Protein AF-A0A8T5DJ66-F1 (afdb_monomer)

Radius of gyration: 22.71 Å; Cα co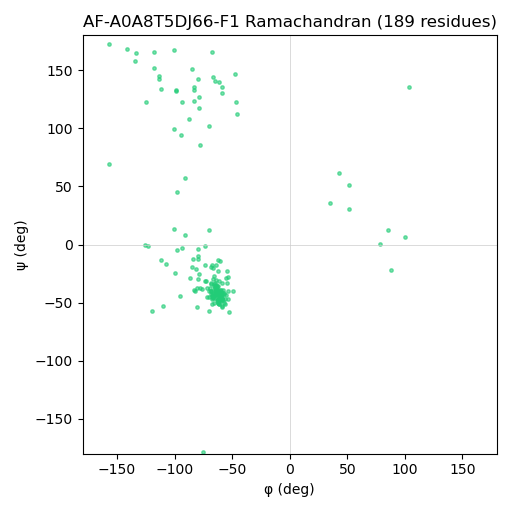ntacts (8 Å, |Δi|>4): 159; chains: 1; bounding box: 55×31×64 Å

Secondary structure (DSSP, 8-state):
-----TTT----B--TT-S--BSSHHHHHHHHHHHS-HHHHHHIIIIIHHHIIIIIIIIIHHHSHHHHHHHHHHHHHSS-TGGGG-HHHHHHHHHHHHHHHHHHS-PPPPGGG--GGG-B-TTSPBPHHHHHHHHHHHHHHHHHHHHHHHHHHHHHTT-S-TTSTTHHHHHHHHHHHHHHHHHHTTTT---

Structure (mmCIF, N/CA/C/O backbone):
data_AF-A0A8T5DJ66-F1
#
_entry.id   AF-A0A8T5DJ66-F1
#
loop_
_atom_site.group_PDB
_atom_site.id
_atom_site.type_symbol
_atom_site.label_atom_id
_atom_site.label_alt_id
_atom_site.label_comp_id
_atom_site.label_asym_id
_atom_site.label_entity_id
_atom_site.label_seq_id
_atom_site.pdbx_PDB_ins_code
_atom_site.Cartn_x
_atom_site.Cartn_y
_atom_site.Cartn_z
_atom_site.occupancy
_atom_site.B_iso_or_equiv
_atom_site.auth_seq_id
_atom_site.auth_comp_id
_atom_site.auth_asym_id
_atom_site.auth_atom_id
_atom_site.pdbx_PDB_model_num
ATOM 1 N N . MET A 1 1 ? 35.622 -3.107 -18.284 1.00 37.62 1 MET A N 1
ATOM 2 C CA . MET A 1 1 ? 34.553 -4.070 -18.616 1.00 37.62 1 MET A CA 1
ATOM 3 C C . MET A 1 1 ? 34.461 -5.036 -17.441 1.00 37.62 1 MET A C 1
ATOM 5 O O . MET A 1 1 ? 35.332 -5.889 -17.317 1.00 37.62 1 MET A O 1
ATOM 9 N N . LYS A 1 2 ? 33.540 -4.801 -16.493 1.00 40.59 2 LYS A N 1
ATOM 10 C CA . LYS A 1 2 ? 33.338 -5.706 -15.350 1.00 40.59 2 LYS A CA 1
ATOM 11 C C . LYS A 1 2 ? 32.700 -6.979 -15.920 1.00 40.59 2 LYS A C 1
ATOM 13 O O . LYS A 1 2 ? 31.545 -6.944 -16.320 1.00 40.59 2 LYS A O 1
ATOM 18 N N . LYS A 1 3 ? 33.491 -8.042 -16.087 1.00 39.09 3 LYS A N 1
ATOM 19 C CA . LYS A 1 3 ? 32.984 -9.356 -16.498 1.00 39.09 3 LYS A CA 1
ATOM 20 C C . LYS A 1 3 ? 32.390 -10.052 -15.279 1.00 39.09 3 LYS A C 1
ATOM 22 O O . LYS A 1 3 ? 32.931 -9.920 -14.184 1.00 39.09 3 LYS A O 1
ATOM 27 N N . HIS A 1 4 ? 31.291 -10.758 -15.510 1.00 43.16 4 HIS A N 1
ATOM 28 C CA . HIS A 1 4 ? 30.575 -11.581 -14.545 1.00 43.16 4 HIS A CA 1
ATOM 29 C C . HIS A 1 4 ? 31.552 -12.468 -13.754 1.00 43.16 4 HIS A C 1
ATOM 31 O O . HIS A 1 4 ? 32.321 -13.218 -14.357 1.00 43.16 4 HIS A O 1
ATOM 37 N N . ASN A 1 5 ? 31.553 -12.355 -12.423 1.00 43.47 5 ASN A N 1
ATOM 38 C CA . ASN A 1 5 ? 32.195 -13.340 -11.560 1.00 43.47 5 ASN A CA 1
ATOM 39 C C . ASN A 1 5 ? 31.082 -14.240 -11.016 1.00 43.47 5 ASN A C 1
ATOM 41 O O . ASN A 1 5 ? 30.352 -13.846 -10.109 1.00 43.47 5 ASN A O 1
ATOM 45 N N . GLU A 1 6 ? 30.914 -15.410 -11.636 1.00 48.75 6 GLU A N 1
ATOM 46 C CA . GLU A 1 6 ? 29.877 -16.396 -11.291 1.00 48.75 6 GLU A CA 1
ATOM 47 C C . GLU A 1 6 ? 29.995 -16.905 -9.844 1.00 48.75 6 GLU A C 1
ATOM 49 O O . GLU A 1 6 ? 29.051 -17.491 -9.323 1.00 48.75 6 GLU A O 1
ATOM 54 N N . GLU A 1 7 ? 31.127 -16.666 -9.173 1.00 46.62 7 GLU A N 1
ATOM 55 C CA . GLU A 1 7 ? 31.411 -17.230 -7.853 1.00 46.62 7 GLU A CA 1
ATOM 56 C C . GLU A 1 7 ? 30.770 -16.477 -6.680 1.00 46.62 7 GLU A C 1
ATOM 58 O O . GLU A 1 7 ? 30.617 -17.074 -5.616 1.00 46.62 7 GLU A O 1
ATOM 63 N N . THR A 1 8 ? 30.384 -15.201 -6.827 1.00 48.12 8 THR A N 1
ATOM 64 C CA . THR A 1 8 ? 29.943 -14.405 -5.664 1.00 48.12 8 THR A CA 1
ATOM 65 C C . THR A 1 8 ? 28.450 -14.111 -5.584 1.00 48.12 8 THR A C 1
ATOM 67 O O . THR A 1 8 ? 28.017 -13.789 -4.489 1.00 48.12 8 THR A O 1
ATOM 70 N N . CYS A 1 9 ? 27.655 -14.252 -6.659 1.00 46.00 9 CYS A N 1
ATOM 71 C CA . CYS A 1 9 ? 26.176 -14.127 -6.658 1.00 46.00 9 CYS A CA 1
ATOM 72 C C . CYS A 1 9 ? 25.577 -13.068 -5.695 1.00 46.00 9 CYS A C 1
ATOM 74 O O . CYS A 1 9 ? 24.494 -13.256 -5.143 1.00 46.00 9 CYS A O 1
ATOM 76 N N . GLU A 1 10 ? 26.249 -11.932 -5.502 1.00 46.59 10 GLU A N 1
ATOM 77 C CA . GLU A 1 10 ? 25.734 -10.805 -4.729 1.00 46.59 10 GLU A CA 1
ATOM 78 C C . GLU A 1 10 ? 25.079 -9.823 -5.709 1.00 46.59 10 GLU A C 1
ATOM 80 O O . GLU A 1 10 ? 25.745 -9.010 -6.342 1.00 46.59 10 GLU A O 1
ATOM 85 N N . GLY A 1 11 ? 23.760 -9.967 -5.882 1.00 50.03 11 GLY A N 1
ATOM 86 C CA . GLY A 1 11 ? 22.837 -8.902 -6.296 1.00 50.03 11 GLY A CA 1
ATOM 87 C C . GLY A 1 11 ? 23.178 -8.081 -7.547 1.00 50.03 11 GLY A C 1
ATOM 88 O O . GLY A 1 11 ? 23.123 -6.858 -7.482 1.00 50.03 11 GLY A O 1
ATOM 89 N N . CYS A 1 12 ? 23.486 -8.705 -8.688 1.00 48.44 12 CYS A N 1
ATOM 90 C CA . CYS A 1 12 ? 23.577 -7.971 -9.957 1.00 48.44 12 CYS A CA 1
ATOM 91 C C . CYS A 1 12 ? 22.173 -7.713 -10.538 1.00 48.44 12 CYS A C 1
ATOM 93 O O . CYS A 1 12 ? 21.393 -8.648 -10.722 1.00 48.44 12 CYS A O 1
ATOM 95 N N . ILE A 1 13 ? 21.863 -6.451 -10.854 1.00 51.50 13 ILE A N 1
ATOM 96 C CA . ILE A 1 13 ? 20.692 -6.075 -11.658 1.00 51.50 13 ILE A CA 1
ATOM 97 C C . ILE A 1 13 ? 21.130 -6.143 -13.126 1.00 51.50 13 ILE A C 1
ATOM 99 O O . ILE A 1 13 ? 21.919 -5.309 -13.572 1.00 51.50 13 ILE A O 1
ATOM 103 N N . SER A 1 14 ? 20.659 -7.141 -13.876 1.00 51.25 14 SER A N 1
ATOM 104 C CA . SER A 1 14 ? 20.835 -7.213 -15.330 1.00 51.25 14 SER A CA 1
ATOM 105 C C . SER A 1 14 ? 19.482 -7.080 -16.027 1.00 51.25 14 SER A C 1
ATOM 107 O O . SER A 1 14 ? 18.450 -7.516 -15.521 1.00 51.25 14 SER A O 1
ATOM 109 N N . THR A 1 15 ? 19.475 -6.438 -17.193 1.00 46.00 15 THR A N 1
ATOM 110 C CA . THR A 1 15 ? 18.342 -6.541 -18.119 1.00 46.00 15 THR A CA 1
ATOM 111 C C . THR A 1 15 ? 18.531 -7.825 -18.921 1.00 46.00 15 THR A C 1
ATOM 113 O O . THR A 1 15 ? 19.647 -8.095 -19.373 1.00 46.00 15 THR A O 1
ATOM 116 N N . ASP A 1 16 ? 17.478 -8.639 -19.047 1.00 42.22 16 ASP A N 1
ATOM 117 C CA . ASP A 1 16 ? 17.522 -9.927 -19.751 1.00 42.22 16 ASP A CA 1
ATOM 118 C C . ASP A 1 16 ? 18.254 -9.794 -21.101 1.00 42.22 16 ASP A C 1
ATOM 120 O O . ASP A 1 16 ? 17.778 -9.131 -22.024 1.00 42.22 16 ASP A O 1
ATOM 124 N N . GLY A 1 17 ? 19.435 -10.420 -21.202 1.00 47.81 17 GLY A N 1
ATOM 125 C CA . GLY A 1 17 ? 20.258 -10.466 -22.418 1.00 47.81 17 GLY A CA 1
ATOM 126 C C . GLY A 1 17 ? 21.447 -9.494 -22.510 1.00 47.81 17 GLY A C 1
ATOM 127 O O . GLY A 1 17 ? 22.067 -9.439 -23.571 1.00 47.81 17 GLY A O 1
ATOM 128 N N . GLY A 1 18 ? 21.794 -8.738 -21.459 1.00 47.12 18 GLY A N 1
ATOM 129 C CA . GLY A 1 18 ? 22.961 -7.837 -21.454 1.00 47.12 18 GLY A CA 1
ATOM 130 C C . GLY A 1 18 ? 24.225 -8.405 -20.781 1.00 47.12 18 GLY A C 1
ATOM 131 O O . GLY A 1 18 ? 24.172 -8.846 -19.639 1.00 47.12 18 GLY A O 1
ATOM 132 N N . ASP A 1 19 ? 25.389 -8.287 -21.437 1.00 52.62 19 ASP A N 1
ATOM 133 C CA . ASP A 1 19 ? 26.732 -8.661 -20.923 1.00 52.62 19 ASP A CA 1
ATOM 134 C C . ASP A 1 19 ? 27.271 -7.737 -19.794 1.00 52.62 19 ASP A C 1
ATOM 136 O O . ASP A 1 19 ? 28.468 -7.743 -19.481 1.00 52.62 19 ASP A O 1
ATOM 140 N N . VAL A 1 20 ? 26.427 -6.879 -19.208 1.00 56.72 20 VAL A N 1
ATOM 141 C CA . VAL A 1 20 ? 26.837 -5.801 -18.293 1.00 56.72 20 VAL A CA 1
ATOM 142 C C . VAL A 1 20 ? 26.098 -5.925 -16.963 1.00 56.72 20 VAL A C 1
ATOM 144 O O . VAL A 1 20 ? 24.872 -5.897 -16.924 1.00 56.72 20 VAL A O 1
ATOM 147 N N . CYS A 1 21 ? 26.867 -6.039 -15.877 1.00 59.06 21 CYS A N 1
ATOM 148 C CA . CYS A 1 21 ? 26.361 -6.049 -14.506 1.00 59.06 21 CYS A CA 1
ATOM 149 C C . CYS A 1 21 ? 26.498 -4.671 -13.852 1.00 59.06 21 CYS A C 1
ATOM 151 O O . CYS A 1 21 ? 27.582 -4.080 -13.903 1.00 59.06 21 CYS A O 1
ATOM 153 N N . PHE A 1 22 ? 25.427 -4.211 -13.200 1.00 63.78 22 PHE A N 1
ATOM 154 C CA . PHE A 1 22 ? 25.365 -2.949 -12.456 1.00 63.78 22 PHE A CA 1
ATOM 155 C C . PHE A 1 22 ? 25.194 -3.216 -10.956 1.00 63.78 22 PHE A C 1
ATOM 157 O O . PHE A 1 22 ? 24.498 -4.157 -10.569 1.00 63.78 22 PHE A O 1
ATOM 164 N N . THR A 1 23 ? 25.836 -2.402 -10.117 1.00 61.78 23 THR A N 1
ATOM 165 C CA . THR A 1 23 ? 25.758 -2.490 -8.651 1.00 61.78 23 THR A CA 1
ATOM 166 C C . THR A 1 23 ? 24.476 -1.882 -8.093 1.00 61.78 23 THR A C 1
ATOM 168 O O . THR A 1 23 ? 24.040 -2.279 -7.019 1.00 61.78 23 THR A O 1
ATOM 171 N N . ASP A 1 24 ? 23.869 -0.933 -8.807 1.00 62.97 24 ASP A N 1
ATOM 172 C CA . ASP A 1 24 ? 22.601 -0.304 -8.444 1.00 62.97 24 ASP A CA 1
ATOM 173 C C . ASP A 1 24 ? 21.886 0.294 -9.675 1.00 62.97 24 ASP A C 1
ATOM 175 O O . ASP A 1 24 ? 22.415 0.328 -10.793 1.00 62.97 24 ASP A O 1
ATOM 179 N N . LEU A 1 25 ? 20.648 0.763 -9.469 1.00 65.81 25 LEU A N 1
ATOM 180 C CA . LEU A 1 25 ? 19.828 1.382 -10.515 1.00 65.81 25 LEU A CA 1
ATOM 181 C C . LEU A 1 25 ? 20.484 2.648 -11.094 1.00 65.81 25 LEU A C 1
ATOM 183 O O . LEU A 1 25 ? 20.310 2.942 -12.274 1.00 65.81 25 LEU A O 1
ATOM 187 N N . ARG A 1 26 ? 21.257 3.389 -10.293 1.00 67.00 26 ARG A N 1
ATOM 188 C CA . ARG A 1 26 ? 21.914 4.627 -10.719 1.00 67.00 26 ARG A CA 1
ATOM 189 C C 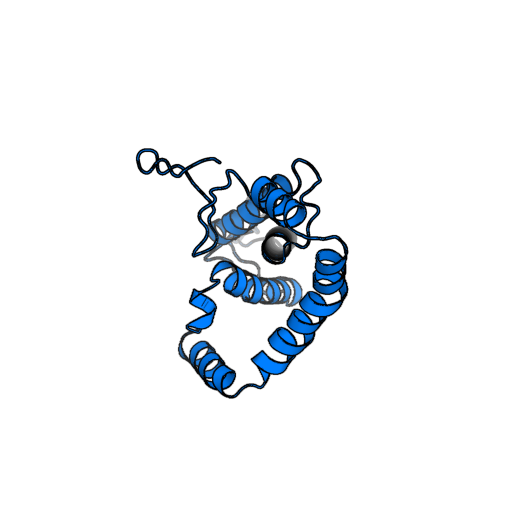. ARG 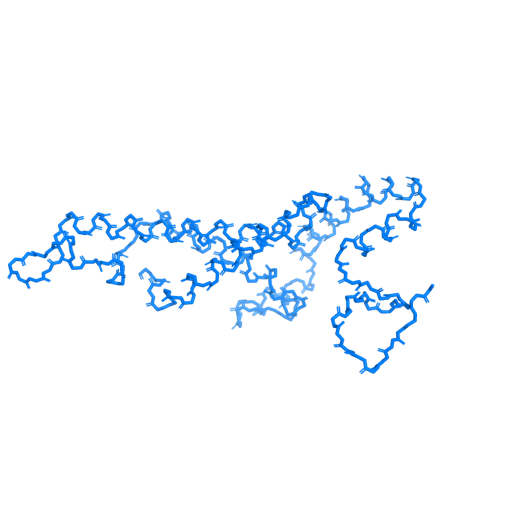A 1 26 ? 23.045 4.336 -11.703 1.00 67.00 26 ARG A C 1
ATOM 191 O O . ARG A 1 26 ? 23.074 4.965 -12.754 1.00 67.00 26 ARG A O 1
ATOM 198 N N . GLU A 1 27 ? 23.901 3.346 -11.436 1.00 67.62 27 GLU A N 1
ATOM 199 C CA . GLU A 1 27 ? 24.945 2.888 -12.371 1.00 67.62 27 GLU A CA 1
ATOM 200 C C . GLU A 1 27 ? 24.312 2.397 -13.685 1.00 67.62 27 GLU A C 1
ATOM 202 O O . GLU A 1 27 ? 24.816 2.704 -14.768 1.00 67.62 27 GLU A O 1
ATOM 207 N N . MET A 1 28 ? 23.167 1.708 -13.610 1.00 68.44 28 MET A N 1
ATOM 208 C CA . MET A 1 28 ? 22.409 1.278 -14.791 1.00 68.44 28 MET A CA 1
ATOM 209 C C . MET A 1 28 ? 21.861 2.467 -15.600 1.00 68.44 28 MET A C 1
ATOM 211 O O . MET A 1 28 ? 21.983 2.488 -16.828 1.00 68.44 28 MET A O 1
ATOM 215 N N . MET A 1 29 ? 21.267 3.464 -14.938 1.00 71.31 29 MET A N 1
ATOM 216 C CA . MET A 1 29 ? 20.715 4.656 -15.592 1.00 71.31 29 MET A CA 1
ATOM 217 C C . MET A 1 29 ? 21.809 5.552 -16.184 1.00 71.31 29 MET A C 1
ATOM 219 O O . MET A 1 29 ? 21.688 5.973 -17.334 1.00 71.31 29 MET A O 1
ATOM 223 N N . ASP A 1 30 ? 22.907 5.769 -15.459 1.00 72.50 30 ASP A N 1
ATOM 224 C CA . ASP A 1 30 ? 24.062 6.537 -15.931 1.00 72.50 30 ASP A CA 1
ATOM 225 C C . ASP A 1 30 ? 24.727 5.849 -17.136 1.00 72.50 30 ASP A C 1
ATOM 227 O O . ASP A 1 30 ? 25.089 6.504 -18.120 1.00 72.50 30 ASP A O 1
ATOM 231 N N . TYR A 1 31 ? 24.837 4.515 -17.117 1.00 69.81 31 TYR A N 1
ATOM 232 C CA . TYR A 1 31 ? 25.303 3.753 -18.273 1.00 69.81 31 TYR A CA 1
ATOM 233 C C . TYR A 1 31 ? 24.354 3.905 -19.465 1.00 69.81 31 TYR A C 1
ATOM 235 O O . TYR A 1 31 ? 24.820 4.226 -20.561 1.00 69.81 31 TYR A O 1
ATOM 243 N N . ARG A 1 32 ? 23.039 3.749 -19.267 1.00 69.19 32 ARG A N 1
ATOM 244 C CA . ARG A 1 32 ? 22.025 3.949 -20.317 1.00 69.19 32 ARG A CA 1
ATOM 245 C C . ARG A 1 32 ? 22.164 5.321 -20.972 1.00 69.19 32 ARG A C 1
ATOM 247 O O . ARG A 1 32 ? 22.182 5.411 -22.197 1.00 69.19 32 ARG A O 1
ATOM 254 N N . ASP A 1 33 ? 22.304 6.374 -20.175 1.00 67.62 33 ASP A N 1
ATOM 255 C CA . ASP A 1 33 ? 22.443 7.740 -20.675 1.00 67.62 33 ASP A CA 1
ATOM 256 C C . ASP A 1 33 ? 23.787 7.952 -21.395 1.00 67.62 33 ASP A C 1
ATOM 258 O O . ASP A 1 33 ? 23.828 8.630 -22.421 1.00 67.62 33 ASP A O 1
ATOM 262 N N . SER A 1 34 ? 24.867 7.297 -20.950 1.00 70.12 34 SER A N 1
ATOM 263 C CA . SER A 1 34 ? 26.177 7.339 -21.624 1.00 70.12 34 SER A CA 1
ATOM 264 C C . SER A 1 34 ? 26.189 6.688 -23.014 1.00 70.12 34 SER A C 1
ATOM 266 O O . SER A 1 34 ? 27.001 7.060 -23.861 1.00 70.12 34 SER A O 1
ATOM 268 N N . GLN A 1 35 ? 25.303 5.715 -23.259 1.00 67.25 35 GLN A N 1
ATOM 269 C CA . GLN A 1 35 ? 25.201 5.016 -24.544 1.00 67.25 35 GLN A CA 1
ATOM 270 C C . GLN A 1 35 ? 24.338 5.772 -25.569 1.00 67.25 35 GLN A C 1
ATOM 272 O O . GLN A 1 35 ? 24.352 5.437 -26.756 1.00 67.25 35 GLN A O 1
ATOM 277 N N . ARG A 1 36 ? 23.579 6.793 -25.149 1.00 65.12 36 ARG A N 1
ATOM 278 C CA . ARG A 1 36 ? 22.613 7.483 -26.014 1.00 65.12 36 ARG A CA 1
ATOM 279 C C . ARG A 1 36 ? 23.242 8.706 -26.670 1.00 65.12 36 ARG A C 1
ATOM 281 O O . ARG A 1 36 ? 23.679 9.650 -26.021 1.00 65.12 36 ARG A O 1
ATOM 288 N N . ASN A 1 37 ? 23.223 8.726 -28.001 1.00 71.81 37 ASN A N 1
ATOM 289 C CA . ASN A 1 37 ? 23.558 9.929 -28.758 1.00 71.81 37 ASN A CA 1
ATOM 290 C C . ASN A 1 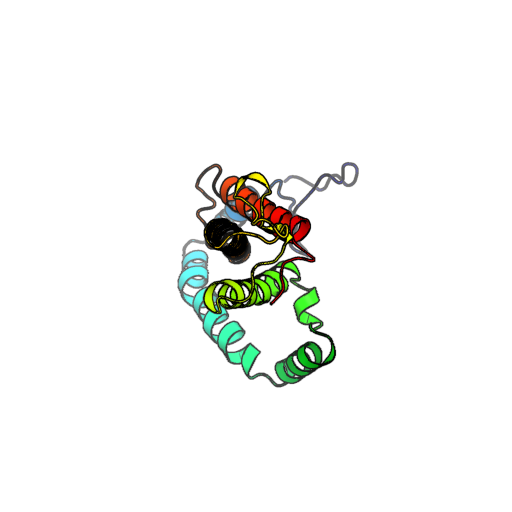37 ? 22.481 11.005 -28.504 1.00 71.81 37 ASN A C 1
ATOM 292 O O . ASN A 1 37 ? 21.303 10.667 -28.395 1.00 71.81 37 ASN A O 1
ATOM 296 N N . TRP A 1 38 ? 22.844 12.291 -28.439 1.00 66.56 38 TRP A N 1
ATOM 297 C CA . TRP A 1 38 ? 21.937 13.365 -27.980 1.00 66.56 38 TRP A CA 1
ATOM 298 C C . TRP A 1 38 ? 20.598 13.420 -28.744 1.00 66.56 38 TRP A C 1
ATOM 300 O O . TRP A 1 38 ? 19.556 13.741 -28.175 1.00 66.56 38 TRP A O 1
ATOM 310 N N . PHE A 1 39 ? 20.622 13.081 -30.036 1.00 67.38 39 PHE A N 1
ATOM 311 C CA . PHE A 1 39 ? 19.437 13.002 -30.887 1.00 67.38 39 PHE A CA 1
ATOM 312 C C . PHE A 1 39 ? 18.536 11.812 -30.525 1.00 67.38 39 PHE A C 1
ATOM 314 O O . PHE A 1 39 ? 17.318 11.961 -30.491 1.00 67.38 39 PHE A O 1
ATOM 321 N N . ILE A 1 40 ? 19.133 10.655 -30.218 1.00 67.44 40 ILE A N 1
ATOM 322 C CA . ILE A 1 40 ? 18.421 9.436 -29.812 1.00 67.44 40 ILE A CA 1
ATOM 323 C C . ILE A 1 40 ? 17.776 9.657 -28.448 1.00 67.44 40 ILE A C 1
ATOM 325 O O . ILE A 1 40 ? 16.583 9.423 -28.321 1.00 67.44 40 ILE A O 1
ATOM 329 N N . ALA A 1 41 ? 18.511 10.212 -27.476 1.00 68.69 41 ALA A N 1
ATOM 330 C CA . ALA A 1 41 ? 17.958 10.552 -26.165 1.00 68.69 41 ALA A CA 1
ATOM 331 C C . ALA A 1 41 ? 16.747 11.487 -26.293 1.00 68.69 41 ALA A C 1
ATOM 333 O O . ALA A 1 41 ? 15.687 11.229 -25.735 1.00 68.69 41 ALA A O 1
ATOM 334 N N . LYS A 1 42 ? 16.864 12.541 -27.110 1.00 72.44 42 LYS A N 1
ATOM 335 C CA . LYS A 1 42 ? 15.773 13.499 -27.306 1.00 72.44 42 LYS A CA 1
ATOM 336 C C . LYS A 1 42 ? 14.574 12.889 -28.036 1.00 72.44 42 LYS A C 1
ATOM 338 O O . LYS A 1 42 ? 13.448 13.141 -27.632 1.00 72.44 42 LYS A O 1
ATOM 343 N N . TRP A 1 43 ? 14.785 12.111 -29.097 1.00 73.44 43 TRP A N 1
ATOM 344 C CA . TRP A 1 43 ? 13.691 11.454 -29.821 1.00 73.44 43 TRP A CA 1
ATOM 345 C C . TRP A 1 43 ? 13.000 10.399 -28.954 1.00 73.44 43 TRP A C 1
ATOM 347 O O . TRP A 1 43 ? 11.771 10.359 -28.897 1.00 73.44 43 TRP A O 1
ATOM 357 N N . GLU A 1 44 ? 13.772 9.588 -28.237 1.00 70.81 44 GLU A N 1
ATOM 358 C CA . GLU A 1 44 ? 13.225 8.563 -27.364 1.00 70.81 44 GLU A CA 1
ATOM 359 C C . GLU A 1 44 ? 12.457 9.181 -26.189 1.00 70.81 44 GLU A C 1
ATOM 361 O O . GLU A 1 44 ? 11.296 8.843 -25.993 1.00 70.81 44 GLU A O 1
ATOM 366 N N . ASP A 1 45 ? 13.044 10.135 -25.462 1.00 69.31 45 ASP A N 1
ATOM 367 C CA . ASP A 1 45 ? 12.434 10.698 -24.249 1.00 69.31 45 ASP A CA 1
ATOM 368 C C . ASP A 1 45 ? 11.257 11.642 -24.549 1.00 69.31 45 ASP A C 1
ATOM 370 O O . ASP A 1 45 ? 10.316 11.715 -23.763 1.00 69.31 45 ASP A O 1
ATOM 374 N N . TRP A 1 46 ? 11.271 12.364 -25.678 1.00 66.81 46 TRP A N 1
ATOM 375 C CA . TRP A 1 46 ? 10.229 13.358 -25.989 1.00 66.81 46 TRP A CA 1
ATOM 376 C C . TRP A 1 46 ? 9.149 12.868 -26.945 1.00 66.81 46 TRP A C 1
ATOM 378 O O . TRP A 1 46 ? 8.056 13.435 -26.962 1.00 66.81 46 TRP A O 1
ATOM 388 N N . ILE A 1 47 ? 9.448 11.876 -27.782 1.00 67.56 47 ILE A N 1
ATOM 389 C CA . ILE A 1 47 ? 8.535 11.440 -28.843 1.00 67.56 47 ILE A CA 1
ATOM 390 C C . ILE A 1 47 ? 8.169 9.979 -28.634 1.00 67.56 47 ILE A C 1
ATOM 392 O O . ILE A 1 47 ? 6.988 9.676 -28.490 1.00 67.56 47 ILE A O 1
ATOM 396 N N . TYR A 1 48 ? 9.150 9.079 -28.584 1.00 70.50 48 TYR A N 1
ATOM 397 C CA . TYR A 1 48 ? 8.884 7.643 -28.553 1.00 70.50 48 TYR A CA 1
ATOM 398 C C . TYR A 1 48 ? 8.277 7.178 -27.231 1.00 70.50 48 TYR A C 1
ATOM 400 O O . TYR A 1 48 ? 7.182 6.635 -27.259 1.00 70.50 48 TYR A O 1
ATOM 408 N N . PHE A 1 49 ? 8.928 7.399 -26.085 1.00 68.25 49 PHE A N 1
ATOM 409 C CA . PHE A 1 49 ? 8.434 6.951 -24.780 1.00 68.25 49 PHE A CA 1
ATOM 410 C C . PHE A 1 49 ? 7.069 7.558 -24.446 1.00 68.25 49 PHE A C 1
ATOM 412 O O . PHE A 1 49 ? 6.160 6.785 -24.155 1.00 68.25 49 PHE A O 1
ATOM 419 N N . PRO A 1 50 ? 6.834 8.877 -24.592 1.00 67.75 50 PRO A N 1
ATOM 420 C CA . PRO A 1 50 ? 5.520 9.452 -24.319 1.00 67.75 50 PRO A CA 1
ATOM 421 C C . PRO A 1 50 ? 4.429 8.909 -25.248 1.00 67.75 50 PRO A C 1
ATOM 423 O O . PRO A 1 50 ? 3.312 8.654 -24.799 1.00 67.75 50 PRO A O 1
ATOM 426 N N . PHE A 1 51 ? 4.732 8.712 -26.538 1.00 66.56 51 PHE A N 1
ATOM 427 C CA . PHE A 1 51 ? 3.778 8.169 -27.507 1.00 66.56 51 PHE A CA 1
ATOM 428 C C . PHE A 1 51 ? 3.527 6.676 -27.284 1.00 66.56 51 PHE A C 1
ATOM 430 O O . PHE A 1 51 ? 2.382 6.247 -27.257 1.00 66.56 51 PHE A O 1
ATOM 437 N N . HIS A 1 52 ? 4.570 5.881 -27.068 1.00 65.00 52 HIS A N 1
ATOM 438 C CA . HIS A 1 52 ? 4.472 4.454 -26.781 1.00 65.00 52 HIS A CA 1
ATOM 439 C C . HIS A 1 52 ? 3.711 4.216 -25.471 1.00 65.00 52 HIS A C 1
ATOM 441 O O . HIS A 1 52 ? 2.772 3.425 -25.433 1.00 65.00 52 HIS A O 1
ATOM 447 N N . GLN A 1 53 ? 4.040 4.950 -24.410 1.00 64.25 53 GLN A N 1
ATOM 448 C CA . GLN A 1 53 ? 3.388 4.820 -23.109 1.00 64.25 53 GLN A CA 1
ATOM 449 C C . GLN A 1 53 ? 1.915 5.260 -23.172 1.00 64.25 53 GLN A C 1
ATOM 451 O O . GLN A 1 53 ? 1.049 4.517 -22.720 1.00 64.25 53 GLN A O 1
ATOM 456 N N . LYS A 1 54 ? 1.591 6.396 -23.813 1.00 64.69 54 LYS A N 1
ATOM 457 C CA . LYS A 1 54 ? 0.192 6.862 -23.922 1.00 64.69 54 LYS A CA 1
ATOM 458 C C . LYS A 1 54 ? -0.659 6.113 -24.949 1.00 64.69 54 LYS A C 1
ATOM 460 O O . LYS A 1 54 ? -1.850 5.928 -24.730 1.00 64.69 54 LYS A O 1
ATOM 465 N N . VAL A 1 55 ? -0.107 5.745 -26.102 1.00 62.94 55 VAL A N 1
ATOM 466 C CA . VAL A 1 55 ? -0.897 5.216 -27.230 1.00 62.94 55 VAL A CA 1
ATOM 467 C C . VAL A 1 55 ? -0.918 3.692 -27.235 1.00 62.94 55 VAL A C 1
ATOM 469 O O . VAL A 1 55 ? -1.984 3.103 -27.415 1.00 62.94 55 VAL A O 1
ATOM 472 N N . LEU A 1 56 ? 0.223 3.035 -27.013 1.00 60.62 56 LEU A N 1
ATOM 473 C CA . LEU A 1 56 ? 0.273 1.571 -26.991 1.00 60.62 56 LEU A CA 1
ATOM 474 C C . LEU A 1 56 ? -0.192 1.029 -25.634 1.00 60.62 56 LEU A C 1
ATOM 476 O O . LEU A 1 56 ? -1.157 0.269 -25.595 1.00 60.62 56 LEU A O 1
ATOM 480 N N . ASN A 1 57 ? 0.394 1.476 -24.523 1.00 61.22 57 ASN A N 1
ATOM 481 C CA . ASN A 1 57 ? 0.047 0.897 -23.218 1.00 61.22 57 ASN A CA 1
ATOM 482 C C . ASN A 1 57 ? -1.294 1.424 -22.680 1.00 61.22 57 ASN A C 1
ATOM 484 O O . ASN A 1 57 ? -2.073 0.685 -22.089 1.00 61.22 57 ASN A O 1
ATOM 488 N N . ASP A 1 58 ? -1.607 2.704 -22.885 1.00 65.06 58 ASP A N 1
ATOM 489 C CA . ASP A 1 58 ? -2.793 3.294 -22.253 1.00 65.06 58 ASP A CA 1
ATOM 490 C C . ASP A 1 58 ? -4.089 3.114 -23.056 1.00 65.06 58 ASP A C 1
ATOM 492 O O . ASP A 1 58 ? -5.177 3.072 -22.474 1.00 65.06 58 ASP A O 1
ATOM 496 N N . TRP A 1 59 ? -3.998 3.012 -24.385 1.00 64.88 59 TRP A N 1
ATOM 497 C CA . TRP A 1 59 ? -5.160 2.867 -25.266 1.00 64.88 59 TRP A CA 1
ATOM 498 C C . TRP A 1 59 ? -5.241 1.475 -25.889 1.00 64.88 59 TRP A C 1
ATOM 500 O O . TRP A 1 59 ? -6.266 0.808 -25.738 1.00 64.88 59 TRP A O 1
ATOM 510 N N . TRP A 1 60 ? -4.173 1.000 -26.540 1.00 63.97 60 TRP A N 1
ATOM 511 C CA . TRP A 1 60 ? -4.195 -0.288 -27.238 1.00 63.97 60 TRP A CA 1
ATOM 512 C C . TRP A 1 60 ? -4.308 -1.482 -26.280 1.00 63.97 60 TRP A C 1
ATOM 514 O O . TRP A 1 60 ? -5.116 -2.374 -26.542 1.00 63.97 60 TRP A O 1
ATOM 524 N N . ASP A 1 61 ? -3.625 -1.480 -25.131 1.00 65.25 61 ASP A N 1
ATOM 525 C CA . ASP A 1 61 ? -3.751 -2.574 -24.149 1.00 65.25 61 ASP A CA 1
ATOM 526 C C . ASP A 1 61 ? -5.123 -2.640 -23.466 1.00 65.25 61 ASP A C 1
ATOM 528 O O . ASP A 1 61 ? -5.501 -3.701 -22.976 1.00 65.25 61 ASP A O 1
ATOM 532 N N . LYS A 1 62 ? -5.920 -1.563 -23.474 1.00 65.31 62 LYS A N 1
ATOM 533 C CA . LYS A 1 62 ? -7.295 -1.594 -22.938 1.00 65.31 62 LYS A CA 1
ATOM 534 C C . LYS A 1 62 ? -8.295 -2.205 -23.922 1.00 65.31 62 LYS A C 1
ATOM 536 O O . LYS A 1 62 ? -9.280 -2.803 -23.495 1.00 65.31 62 LYS A O 1
ATOM 541 N N . ILE A 1 63 ? -8.056 -2.071 -25.230 1.00 68.94 63 ILE A N 1
ATOM 542 C CA . ILE A 1 63 ? -9.024 -2.448 -26.279 1.00 68.94 63 ILE A CA 1
ATOM 543 C C . ILE A 1 63 ? -8.604 -3.657 -27.121 1.00 68.94 63 ILE A C 1
ATOM 545 O O . ILE A 1 63 ? -9.422 -4.199 -27.868 1.00 68.94 63 ILE A O 1
ATOM 549 N N . ARG A 1 64 ? -7.341 -4.093 -27.047 1.00 70.38 64 ARG A N 1
ATOM 550 C CA . ARG A 1 64 ? -6.855 -5.220 -27.846 1.00 70.38 64 ARG A CA 1
ATOM 551 C C . ARG A 1 64 ? -7.584 -6.506 -27.429 1.00 70.38 64 ARG A C 1
ATOM 553 O O . ARG A 1 64 ? -7.713 -6.772 -26.238 1.00 70.38 64 ARG A O 1
ATOM 560 N N . PRO A 1 65 ? -7.956 -7.395 -28.368 1.00 66.31 65 PRO A N 1
ATOM 561 C CA . PRO A 1 65 ? -8.630 -8.659 -28.048 1.00 66.31 65 PRO A CA 1
ATOM 562 C C . PRO A 1 65 ? -7.906 -9.544 -27.015 1.00 66.31 65 PRO A C 1
ATOM 564 O O . PRO A 1 65 ? -8.549 -10.285 -26.278 1.00 66.31 65 PRO A O 1
ATOM 567 N N . GLY A 1 66 ? -6.572 -9.450 -26.920 1.00 68.75 66 GLY A N 1
ATOM 568 C CA . GLY A 1 66 ? -5.788 -10.130 -25.882 1.00 68.75 66 GLY A CA 1
ATOM 569 C C . GLY A 1 66 ? -6.104 -9.649 -24.460 1.00 68.75 66 GLY A C 1
ATOM 570 O O . GLY A 1 66 ? -6.083 -10.450 -23.531 1.00 68.75 66 GLY A O 1
ATOM 571 N N . ALA A 1 67 ? -6.495 -8.385 -24.291 1.00 73.12 67 ALA A N 1
ATOM 572 C CA . ALA A 1 67 ? -6.864 -7.800 -23.007 1.00 73.12 67 ALA A CA 1
ATOM 573 C C . ALA A 1 67 ? -8.133 -8.430 -22.425 1.00 73.12 67 ALA A C 1
ATOM 575 O O . ALA A 1 67 ? -8.201 -8.657 -21.222 1.00 73.12 67 ALA A O 1
ATOM 576 N N . LEU A 1 68 ? -9.111 -8.802 -23.264 1.00 80.44 68 LEU A N 1
ATOM 577 C CA . LEU A 1 68 ? -10.344 -9.475 -22.822 1.00 80.44 68 LEU A CA 1
ATOM 578 C C . LEU A 1 68 ? -10.053 -10.786 -22.087 1.00 80.44 68 LEU A C 1
ATOM 580 O O . LEU A 1 68 ? -10.684 -11.081 -21.072 1.00 80.44 68 LEU A O 1
ATOM 584 N N . LYS A 1 69 ? -9.058 -11.551 -22.555 1.00 85.50 69 LYS A N 1
ATOM 585 C CA . LYS A 1 69 ? -8.586 -12.753 -21.854 1.00 85.50 69 LYS A CA 1
ATOM 586 C C . LYS A 1 69 ? -8.076 -12.398 -20.456 1.00 85.50 69 LYS A C 1
ATOM 588 O O . LYS A 1 69 ? -8.394 -13.102 -19.502 1.00 85.50 69 LYS A O 1
ATOM 593 N N . HIS A 1 70 ? -7.306 -11.322 -20.331 1.00 85.19 70 HIS A N 1
ATOM 594 C CA . HIS A 1 70 ? -6.728 -10.891 -19.059 1.00 85.19 70 HIS A CA 1
ATOM 595 C C . HIS A 1 70 ? -7.779 -10.302 -18.111 1.00 85.19 70 HIS A C 1
ATOM 597 O O . HIS A 1 70 ? -7.765 -10.626 -16.927 1.00 85.19 70 HIS A O 1
ATOM 603 N N . TYR A 1 71 ? -8.761 -9.5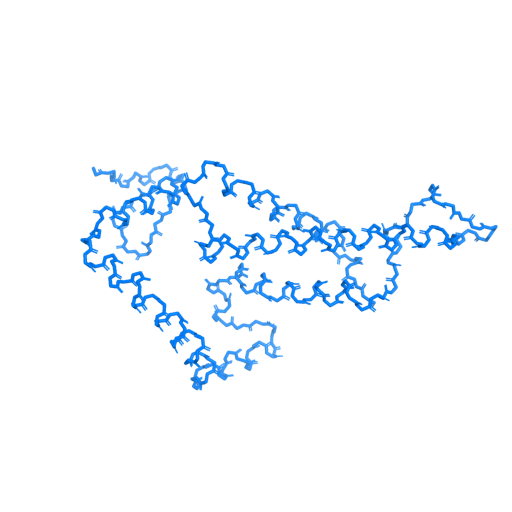56 -18.621 1.00 84.81 71 TYR A N 1
ATOM 604 C CA . TYR A 1 71 ? -9.930 -9.130 -17.849 1.00 84.81 71 TYR A CA 1
ATOM 605 C C . TYR A 1 71 ? -10.736 -10.320 -17.326 1.00 84.81 71 TYR A C 1
ATOM 607 O O . TYR A 1 71 ? -11.068 -10.354 -16.144 1.00 84.81 71 TYR A O 1
ATOM 615 N N . TYR A 1 72 ? -11.000 -11.325 -18.168 1.00 88.31 72 TYR A N 1
ATOM 616 C CA . TYR A 1 72 ? -11.680 -12.548 -17.735 1.00 88.31 72 TYR A CA 1
ATOM 617 C C . TYR A 1 72 ? -10.885 -13.296 -16.656 1.00 88.31 72 TYR A C 1
ATOM 619 O O . TYR A 1 72 ? -11.466 -13.766 -15.681 1.00 88.31 72 TYR A O 1
ATOM 627 N N . GLN A 1 73 ? -9.558 -13.378 -16.800 1.00 89.75 73 GLN A N 1
ATOM 628 C CA . GLN A 1 73 ? -8.690 -13.946 -15.768 1.00 89.75 73 GLN A CA 1
ATOM 629 C C . GLN A 1 73 ? -8.834 -13.173 -14.452 1.00 89.75 73 GLN A C 1
ATOM 631 O O . GLN A 1 73 ? -9.219 -13.782 -13.460 1.00 89.75 73 GLN A O 1
ATOM 636 N N . ARG A 1 74 ? -8.659 -11.844 -14.452 1.00 90.38 74 ARG A N 1
ATOM 637 C CA . ARG A 1 74 ? -8.818 -11.006 -13.247 1.00 90.38 74 ARG A CA 1
ATOM 638 C C . ARG A 1 74 ? -10.189 -11.176 -12.592 1.00 90.38 74 ARG A C 1
ATOM 640 O O . ARG A 1 74 ? -10.257 -11.352 -11.385 1.00 90.38 74 ARG A O 1
ATOM 647 N N . ALA A 1 75 ? -11.266 -11.216 -13.376 1.00 88.81 75 ALA A N 1
ATOM 648 C CA . ALA A 1 75 ? -12.614 -11.428 -12.850 1.00 88.81 75 ALA A CA 1
ATOM 649 C C . ALA A 1 75 ? -12.806 -12.820 -12.218 1.00 88.81 75 ALA A C 1
ATOM 651 O O . ALA A 1 75 ? -13.526 -12.955 -11.235 1.00 88.81 75 ALA A O 1
ATOM 652 N N . LYS A 1 76 ? -12.178 -13.864 -12.776 1.00 92.31 76 LYS A N 1
ATOM 653 C CA . LYS A 1 76 ? -12.328 -15.245 -12.297 1.00 92.31 76 LYS A CA 1
ATOM 654 C C . LYS A 1 76 ? -11.427 -15.581 -11.107 1.00 92.31 76 LYS A C 1
ATOM 656 O O . LYS A 1 76 ? -11.842 -16.353 -10.251 1.00 92.31 76 LYS A O 1
ATOM 661 N N . GLN A 1 77 ? -10.189 -15.088 -11.095 1.00 91.38 77 GLN A N 1
ATOM 662 C CA . GLN A 1 77 ? -9.153 -15.522 -10.144 1.00 91.38 77 GLN A CA 1
ATOM 663 C C . GLN A 1 77 ? -8.504 -14.371 -9.355 1.00 91.38 77 GLN A C 1
ATOM 665 O O . GLN A 1 77 ? -7.605 -14.621 -8.562 1.00 91.38 77 GLN A O 1
ATOM 670 N N . GLY A 1 78 ? -8.912 -13.121 -9.584 1.00 86.56 78 GLY A N 1
ATOM 671 C CA . GLY A 1 78 ? -8.357 -11.926 -8.934 1.00 86.56 78 GLY A CA 1
ATOM 672 C C . GLY A 1 78 ? -7.145 -11.312 -9.644 1.00 86.56 78 GLY A C 1
ATOM 673 O O . GLY A 1 78 ? -6.909 -10.121 -9.503 1.00 86.56 78 GLY A O 1
ATOM 674 N N . TYR A 1 79 ? -6.421 -12.080 -10.464 1.00 90.00 79 TYR A N 1
ATOM 675 C CA . TYR A 1 79 ? -5.242 -11.622 -11.214 1.00 90.00 79 TYR A CA 1
ATOM 676 C C . TYR A 1 79 ? -5.197 -12.233 -12.623 1.00 90.00 79 TYR A C 1
ATOM 678 O O . TYR A 1 79 ? -5.934 -13.162 -12.936 1.00 90.00 79 TYR A O 1
ATOM 686 N N . SER A 1 80 ? -4.332 -11.754 -13.508 1.00 90.44 80 SER A N 1
ATOM 687 C CA . SER A 1 80 ? -4.050 -12.339 -14.824 1.00 90.44 80 SER A CA 1
ATOM 688 C C . SER A 1 80 ? -2.595 -12.781 -14.931 1.00 90.44 80 SER A C 1
ATOM 690 O O . SER A 1 80 ? -1.749 -12.380 -14.142 1.00 90.44 80 SER A O 1
ATOM 692 N N . TYR A 1 81 ? -2.275 -13.589 -15.943 1.00 86.31 81 TYR A N 1
ATOM 693 C CA . TYR A 1 81 ? -0.880 -13.970 -16.191 1.00 86.31 81 TYR A CA 1
ATOM 694 C C . TYR A 1 81 ? 0.032 -12.749 -16.438 1.00 86.31 81 TYR A C 1
ATOM 696 O O . TYR A 1 81 ? 1.176 -12.763 -16.008 1.00 86.31 81 TYR A O 1
ATOM 704 N N . GLN A 1 82 ? -0.468 -11.669 -17.049 1.00 83.06 82 GLN A N 1
ATOM 705 C CA . GLN A 1 82 ? 0.318 -10.435 -17.206 1.00 83.06 82 GLN A CA 1
ATOM 706 C C . GLN A 1 82 ? 0.658 -9.789 -15.865 1.00 83.06 82 GLN A C 1
ATOM 708 O O . GLN A 1 82 ? 1.754 -9.270 -15.698 1.00 83.06 82 GLN A O 1
ATOM 713 N N . ASP A 1 83 ? -0.250 -9.874 -14.894 1.00 86.75 83 ASP A N 1
ATOM 714 C CA . ASP A 1 83 ? -0.019 -9.317 -13.561 1.00 86.75 83 ASP A CA 1
ATOM 715 C C . ASP A 1 83 ? 1.099 -10.075 -12.820 1.00 86.75 83 ASP A C 1
ATOM 717 O O . ASP A 1 83 ? 1.725 -9.532 -11.919 1.00 86.75 83 ASP A O 1
ATOM 721 N N . THR A 1 84 ? 1.418 -11.309 -13.239 1.00 86.06 84 THR A N 1
ATOM 722 C CA . THR A 1 84 ? 2.565 -12.057 -12.693 1.00 86.06 84 THR A CA 1
ATOM 723 C C . THR A 1 84 ? 3.918 -11.537 -13.176 1.00 86.06 84 THR A C 1
ATOM 725 O O . THR A 1 84 ? 4.928 -11.821 -12.542 1.00 86.06 84 THR A O 1
ATOM 728 N N . TRP A 1 85 ? 3.954 -10.760 -14.265 1.00 84.00 85 TRP A N 1
ATOM 729 C CA . TRP A 1 85 ? 5.180 -10.121 -14.759 1.00 84.00 85 TRP A CA 1
ATOM 730 C C . TRP A 1 85 ? 5.545 -8.850 -13.979 1.00 84.00 85 TRP A C 1
ATOM 732 O O . TRP A 1 85 ? 6.658 -8.358 -14.120 1.00 84.00 85 TRP A O 1
ATOM 742 N N . GLY A 1 86 ? 4.625 -8.337 -13.157 1.00 84.00 86 GLY A N 1
ATOM 743 C CA . GLY A 1 86 ? 4.795 -7.136 -12.339 1.00 84.00 86 GLY A CA 1
ATOM 744 C C . GLY A 1 86 ? 3.833 -7.172 -11.158 1.00 84.00 86 GLY A C 1
ATOM 745 O O . GLY A 1 86 ? 2.840 -6.441 -11.128 1.00 84.00 86 GLY A O 1
ATOM 746 N N . ILE A 1 87 ? 4.091 -8.093 -10.223 1.00 89.62 87 ILE A N 1
ATOM 747 C CA . ILE A 1 87 ? 3.224 -8.331 -9.058 1.00 89.62 87 ILE A CA 1
ATOM 748 C C . ILE A 1 87 ? 3.139 -7.075 -8.194 1.00 89.62 87 ILE A C 1
ATOM 750 O O . ILE A 1 87 ? 2.059 -6.708 -7.743 1.00 89.62 87 ILE A O 1
ATOM 754 N N . ASP A 1 88 ? 4.272 -6.417 -7.986 1.00 89.25 88 ASP A N 1
ATOM 755 C CA . ASP A 1 88 ? 4.409 -5.155 -7.272 1.00 89.25 88 ASP A CA 1
ATOM 756 C C . ASP A 1 88 ? 3.549 -4.050 -7.899 1.00 89.25 88 ASP A C 1
ATOM 758 O O . ASP A 1 88 ? 2.736 -3.435 -7.204 1.00 89.25 88 ASP A O 1
ATOM 762 N N . TYR A 1 89 ? 3.643 -3.855 -9.217 1.00 88.25 89 TYR A N 1
ATOM 763 C CA . TYR A 1 89 ? 2.833 -2.872 -9.934 1.00 88.25 89 TYR A CA 1
ATOM 764 C C . TYR A 1 89 ? 1.341 -3.163 -9.824 1.00 88.25 89 TYR A C 1
ATOM 766 O O . TYR A 1 89 ? 0.547 -2.265 -9.519 1.00 88.25 89 TYR A O 1
ATOM 774 N N . HIS A 1 90 ? 0.956 -4.416 -10.080 1.00 90.88 90 HIS A N 1
ATOM 775 C CA . HIS A 1 90 ? -0.435 -4.827 -9.997 1.00 90.88 90 HIS A CA 1
ATOM 776 C C . HIS A 1 90 ? -0.962 -4.563 -8.590 1.00 90.88 90 HIS A C 1
ATOM 778 O O . HIS A 1 90 ? -1.933 -3.826 -8.456 1.00 90.88 90 HIS A O 1
ATOM 784 N N . LEU A 1 91 ? -0.269 -5.063 -7.563 1.00 93.31 91 LEU A N 1
ATOM 785 C CA . LEU A 1 91 ? -0.647 -4.942 -6.158 1.00 93.31 91 LEU A CA 1
ATOM 786 C C . LEU A 1 91 ? -0.836 -3.481 -5.735 1.00 93.31 91 LEU A C 1
ATOM 788 O O . LEU A 1 91 ? -1.892 -3.129 -5.216 1.00 93.31 91 LEU A O 1
ATOM 792 N N . VAL A 1 92 ? 0.139 -2.610 -6.006 1.00 94.81 92 VAL A N 1
ATOM 793 C CA . VAL A 1 92 ? 0.045 -1.181 -5.665 1.00 94.81 92 VAL A CA 1
ATOM 794 C C . VAL A 1 92 ? -1.135 -0.516 -6.380 1.00 94.81 92 VAL A C 1
ATOM 796 O O . VAL A 1 92 ? -1.858 0.278 -5.778 1.00 94.81 92 VAL A O 1
ATOM 799 N N . THR A 1 93 ? -1.382 -0.877 -7.641 1.00 91.06 93 THR A N 1
ATOM 800 C CA . THR A 1 93 ? -2.476 -0.311 -8.445 1.00 91.06 93 THR A CA 1
ATOM 801 C C . THR A 1 93 ? -3.860 -0.668 -7.899 1.00 91.06 93 THR A C 1
ATOM 803 O O . THR A 1 93 ? -4.766 0.158 -7.988 1.00 91.06 93 THR A O 1
ATOM 806 N N . ILE A 1 94 ? -4.041 -1.861 -7.322 1.00 94.00 94 ILE A N 1
ATOM 807 C CA . ILE A 1 94 ? -5.318 -2.259 -6.697 1.00 94.00 94 ILE A CA 1
ATOM 808 C C . ILE A 1 94 ? -5.444 -1.720 -5.273 1.00 94.00 94 ILE A C 1
ATOM 810 O O . ILE A 1 94 ? -6.522 -1.274 -4.889 1.00 94.00 94 ILE A O 1
ATOM 814 N N . LEU A 1 95 ? -4.360 -1.733 -4.490 1.00 95.81 95 LEU A N 1
ATOM 815 C CA . LEU A 1 95 ? -4.418 -1.348 -3.080 1.00 95.81 95 LEU A CA 1
ATOM 816 C C . LEU A 1 95 ? -4.698 0.146 -2.882 1.00 95.81 95 LEU A C 1
ATOM 818 O O . LEU A 1 95 ? -5.486 0.488 -2.005 1.00 95.81 95 LEU A O 1
ATOM 822 N N . ILE A 1 96 ? -4.106 1.038 -3.688 1.00 97.00 96 ILE A N 1
ATOM 823 C CA . ILE A 1 96 ? -4.323 2.493 -3.552 1.00 97.00 96 ILE A CA 1
ATOM 824 C C . ILE A 1 96 ? -5.822 2.854 -3.546 1.00 97.00 96 ILE A C 1
ATOM 826 O O . ILE A 1 96 ? -6.270 3.428 -2.552 1.00 97.00 96 ILE A O 1
ATOM 830 N N . PRO A 1 97 ? -6.619 2.519 -4.581 1.00 95.56 97 PRO A N 1
ATOM 831 C CA . PRO A 1 97 ? -8.035 2.877 -4.596 1.00 95.56 97 PRO A CA 1
ATOM 832 C C . PRO A 1 97 ? -8.849 2.156 -3.512 1.00 95.56 97 PRO A C 1
ATOM 834 O O . PRO A 1 97 ? -9.814 2.729 -3.016 1.00 95.56 97 PRO A O 1
ATOM 837 N N . MET A 1 98 ? -8.464 0.939 -3.104 1.00 93.69 98 MET A N 1
ATOM 838 C CA . MET A 1 98 ? -9.129 0.239 -1.995 1.00 93.69 98 MET A CA 1
ATOM 839 C C . MET A 1 98 ? -8.989 1.014 -0.681 1.00 93.69 98 MET A C 1
ATOM 841 O O . MET A 1 98 ? -9.991 1.293 -0.027 1.00 93.69 98 MET A O 1
ATOM 845 N N . PHE A 1 99 ? -7.769 1.427 -0.320 1.00 95.00 99 PHE A N 1
ATOM 846 C CA . PHE A 1 99 ? -7.544 2.222 0.890 1.00 95.00 99 PHE A CA 1
ATOM 847 C C . PHE A 1 99 ? -8.125 3.634 0.790 1.00 95.00 99 PHE A C 1
ATOM 849 O O . PHE A 1 99 ? -8.594 4.166 1.792 1.00 95.00 99 PHE A O 1
ATOM 856 N N . GLU A 1 100 ? -8.132 4.249 -0.396 1.00 94.88 100 GLU A N 1
ATOM 857 C CA . GLU A 1 100 ? -8.809 5.535 -0.599 1.00 94.88 100 GLU A CA 1
ATOM 858 C C . GLU A 1 100 ? -10.326 5.428 -0.372 1.00 94.88 100 GLU A C 1
ATOM 860 O O . GLU A 1 100 ? -10.903 6.348 0.210 1.00 94.88 100 GLU A O 1
ATOM 865 N N . SER A 1 101 ? -10.958 4.310 -0.756 1.00 92.69 101 SER A N 1
ATOM 866 C CA . SER A 1 101 ? -12.371 4.040 -0.443 1.00 92.69 101 SER A CA 1
ATOM 867 C C . SER A 1 101 ? -12.576 3.819 1.054 1.00 92.69 101 SER A C 1
ATOM 869 O O . SER A 1 101 ? -13.370 4.533 1.654 1.00 92.69 101 SER A O 1
ATOM 871 N N . LEU A 1 102 ? -11.785 2.933 1.681 1.00 90.81 102 LEU A N 1
ATOM 872 C CA . LEU A 1 102 ? -11.855 2.672 3.130 1.00 90.81 102 LEU A CA 1
ATOM 873 C C . LEU A 1 102 ? -11.718 3.956 3.954 1.00 90.81 102 LEU A C 1
ATOM 875 O O . LEU A 1 102 ? -12.428 4.164 4.932 1.00 90.81 102 LEU A O 1
ATOM 879 N N . LYS A 1 103 ? -10.827 4.856 3.530 1.00 91.31 103 LYS A N 1
ATOM 880 C CA . LYS A 1 103 ? -10.635 6.150 4.179 1.00 91.31 103 LYS A CA 1
ATOM 881 C C . LYS A 1 103 ? -11.856 7.062 4.044 1.00 91.31 103 LYS A C 1
ATOM 883 O O . LYS A 1 103 ? -12.188 7.774 4.986 1.00 91.31 103 LYS A O 1
ATOM 888 N N . LYS A 1 104 ? -12.489 7.071 2.870 1.00 90.69 104 LYS A N 1
ATOM 889 C CA . LYS A 1 104 ? -13.590 7.975 2.524 1.00 90.69 104 LYS A CA 1
ATOM 890 C C . LYS A 1 104 ? -14.939 7.521 3.076 1.00 90.69 104 LYS A C 1
ATOM 892 O O . LYS A 1 104 ? -15.746 8.375 3.431 1.00 90.69 104 LYS A O 1
ATOM 897 N N . ASP A 1 105 ? -15.206 6.222 3.084 1.00 84.56 105 ASP A N 1
ATOM 898 C CA . ASP A 1 105 ? -16.553 5.699 3.314 1.00 84.56 105 ASP A CA 1
ATOM 899 C C . ASP A 1 105 ? -16.949 5.683 4.809 1.00 84.56 105 ASP A C 1
ATOM 901 O O . ASP A 1 105 ? -18.110 5.432 5.109 1.00 84.56 105 ASP A O 1
ATOM 905 N N . HIS A 1 106 ? -16.031 6.060 5.719 1.00 70.69 106 HIS A N 1
ATOM 906 C CA . HIS A 1 106 ? -16.254 6.244 7.169 1.00 70.69 106 HIS A CA 1
ATOM 907 C C . HIS A 1 106 ? -17.115 5.139 7.789 1.00 70.69 106 HIS A C 1
ATOM 909 O O . HIS A 1 106 ? -18.211 5.368 8.304 1.00 70.69 106 HIS A O 1
ATOM 915 N N . VAL A 1 107 ? -16.597 3.923 7.704 1.00 70.50 107 VAL A N 1
ATOM 916 C CA . VAL A 1 107 ? -17.231 2.717 8.231 1.00 70.50 107 VAL A CA 1
ATOM 917 C C . VAL A 1 107 ? -16.615 2.313 9.567 1.00 70.50 107 VAL A C 1
ATOM 919 O O . VAL A 1 107 ? -15.635 2.917 10.005 1.00 70.50 107 VAL A O 1
ATOM 922 N N . GLY A 1 108 ? -17.280 1.390 10.268 1.00 80.06 108 GLY A N 1
ATOM 923 C CA . GLY A 1 108 ? -17.068 1.109 11.689 1.00 80.06 108 GLY A CA 1
ATOM 924 C C . GLY A 1 108 ? -15.599 0.957 12.090 1.00 80.06 108 GLY A C 1
ATOM 925 O O . GLY A 1 108 ? -14.763 0.465 11.336 1.00 80.06 108 GLY A O 1
ATOM 926 N N . VAL A 1 109 ? -15.273 1.380 13.310 1.00 89.75 109 VAL A N 1
ATOM 927 C CA . VAL A 1 109 ? -13.894 1.338 13.799 1.00 89.75 109 VAL A CA 1
ATOM 928 C C . VAL A 1 109 ? -13.578 -0.055 14.330 1.00 89.75 109 VAL A C 1
ATOM 930 O O . VAL A 1 109 ? -14.242 -0.553 15.240 1.00 89.75 109 VAL A O 1
ATOM 933 N N . SER A 1 110 ? -12.535 -0.688 13.790 1.00 91.19 110 SER A N 1
ATOM 934 C CA . SER A 1 110 ? -12.062 -1.966 14.326 1.00 91.19 110 SER A CA 1
ATOM 935 C C . SER A 1 110 ? -11.597 -1.810 15.776 1.00 91.19 110 SER A C 1
ATOM 937 O O . SER A 1 110 ? -10.882 -0.865 16.120 1.00 91.19 110 SER A O 1
ATOM 939 N N . MET A 1 111 ? -11.920 -2.801 16.615 1.00 89.62 111 MET A N 1
ATOM 940 C CA . MET A 1 111 ? -11.492 -2.857 18.020 1.00 89.62 111 MET A CA 1
ATOM 941 C C . MET A 1 111 ? -9.970 -2.744 18.197 1.00 89.62 111 MET A C 1
ATOM 943 O O . MET A 1 111 ? -9.510 -2.320 19.251 1.00 89.62 111 MET A O 1
ATOM 947 N N . ALA A 1 112 ? -9.182 -3.065 17.165 1.00 92.62 112 ALA A N 1
ATOM 948 C CA . ALA A 1 112 ? -7.727 -2.923 17.183 1.00 92.62 112 ALA A CA 1
ATOM 949 C C . ALA A 1 112 ? -7.233 -1.468 17.315 1.00 92.62 112 ALA A C 1
ATOM 951 O O . ALA A 1 112 ? -6.070 -1.259 17.648 1.00 92.62 112 ALA A O 1
ATOM 952 N N . PHE A 1 113 ? -8.084 -0.470 17.050 1.00 92.94 113 PHE A N 1
ATOM 953 C CA . PHE A 1 113 ? -7.725 0.951 17.142 1.00 92.94 113 PHE A CA 1
ATOM 954 C C . PHE A 1 113 ? -8.142 1.613 18.463 1.00 92.94 113 PHE A C 1
ATOM 956 O O . PHE A 1 113 ? -7.793 2.775 18.704 1.00 92.94 113 PHE A O 1
ATOM 963 N N . TYR A 1 114 ? -8.857 0.889 19.325 1.00 93.56 114 TYR A N 1
ATOM 964 C CA . TYR A 1 114 ? -9.237 1.360 20.652 1.00 93.56 114 TYR A CA 1
ATOM 965 C C . TYR A 1 114 ? -8.096 1.139 21.652 1.00 93.56 114 TYR A C 1
ATOM 967 O O . TYR A 1 114 ? -7.482 0.073 21.683 1.00 93.56 114 TYR A O 1
ATOM 975 N N . ASP A 1 115 ? -7.820 2.146 22.483 1.00 90.62 115 ASP A N 1
ATOM 976 C CA . ASP A 1 115 ? -6.892 2.051 23.614 1.00 90.62 115 ASP A CA 1
ATOM 977 C C . ASP A 1 115 ? -7.706 2.166 24.910 1.00 90.62 115 ASP A C 1
ATOM 979 O O . ASP A 1 115 ? -8.549 3.053 25.049 1.00 90.62 115 ASP A O 1
ATOM 983 N N . GLU A 1 116 ? -7.448 1.285 25.878 1.00 85.00 116 GLU A N 1
ATOM 984 C CA . GLU A 1 116 ? -8.111 1.301 27.190 1.00 85.00 116 GLU A CA 1
ATOM 985 C C . GLU A 1 116 ? -7.971 2.662 27.895 1.00 85.00 116 GLU A C 1
ATOM 987 O O . GLU A 1 116 ? -8.846 3.075 28.657 1.00 85.00 116 GLU A O 1
ATOM 992 N N . LYS A 1 117 ? -6.884 3.394 27.619 1.00 91.00 117 LYS A N 1
ATOM 993 C CA . LYS A 1 117 ? -6.618 4.723 28.190 1.00 91.00 117 LYS A CA 1
ATOM 994 C C . LYS A 1 117 ? -7.583 5.801 27.709 1.00 91.00 117 LYS A C 1
ATOM 996 O O . LYS A 1 117 ? -7.641 6.856 28.337 1.00 91.00 117 LYS A O 1
ATOM 1001 N N . ASP A 1 118 ? -8.296 5.574 26.611 1.00 90.12 118 ASP A N 1
ATOM 1002 C CA . ASP A 1 118 ? -9.233 6.558 26.073 1.00 90.12 118 ASP A CA 1
ATOM 1003 C C . ASP A 1 118 ? -10.576 6.573 26.802 1.00 90.12 118 ASP A C 1
ATOM 1005 O O . ASP A 1 118 ? -11.354 7.504 26.612 1.00 90.12 118 ASP A O 1
ATOM 1009 N N . GLY A 1 119 ? -10.817 5.585 27.666 1.00 88.00 119 GLY A N 1
ATOM 1010 C CA . GLY A 1 119 ? -11.976 5.532 28.541 1.00 88.00 119 GLY A CA 1
ATOM 1011 C C . GLY A 1 119 ? -13.043 4.551 28.070 1.00 88.00 119 GLY A C 1
ATOM 1012 O O . GLY A 1 119 ? -13.439 4.521 26.902 1.00 88.00 119 GLY A O 1
ATOM 1013 N N . VAL A 1 120 ? -13.543 3.791 29.038 1.00 88.88 120 VAL A N 1
ATOM 1014 C CA . VAL A 1 120 ? -14.687 2.889 28.908 1.00 88.88 120 VAL A CA 1
ATOM 1015 C C . VAL A 1 120 ? -15.804 3.343 29.846 1.00 88.88 120 VAL A C 1
ATOM 1017 O O . VAL A 1 120 ? -15.537 3.991 30.862 1.00 88.88 120 VAL A O 1
ATOM 1020 N N . ASP A 1 121 ? -17.048 3.044 29.490 1.00 87.25 121 ASP A N 1
ATOM 1021 C CA . ASP A 1 121 ? -18.217 3.284 30.331 1.00 87.25 121 ASP A CA 1
ATOM 1022 C C . ASP A 1 121 ? -18.331 2.257 31.479 1.00 87.25 121 ASP A C 1
ATOM 1024 O O . ASP A 1 121 ? -17.471 1.391 31.665 1.00 87.25 121 ASP A O 1
ATOM 1028 N N . GLU A 1 122 ? -19.391 2.372 32.285 1.00 86.88 122 GLU A N 1
ATOM 1029 C CA . GLU A 1 122 ? -19.645 1.481 33.428 1.00 86.88 122 GLU A CA 1
ATOM 1030 C C . GLU A 1 122 ? -19.859 0.011 33.019 1.00 86.88 122 GLU A C 1
ATOM 1032 O O . GLU A 1 122 ? -19.616 -0.888 33.827 1.00 86.88 122 GLU A O 1
ATOM 1037 N N . ASP A 1 123 ? -20.261 -0.232 31.769 1.00 86.69 123 ASP A N 1
ATOM 1038 C CA . ASP A 1 123 ? -20.501 -1.556 31.192 1.00 86.69 123 ASP A CA 1
ATOM 1039 C C . ASP A 1 123 ? -19.263 -2.111 30.454 1.00 86.69 123 ASP A C 1
ATOM 1041 O O . ASP A 1 123 ? -19.266 -3.258 29.998 1.00 86.69 123 ASP A O 1
ATOM 1045 N N . GLY A 1 124 ? -18.181 -1.329 30.368 1.00 83.94 124 GLY A N 1
ATOM 1046 C CA . GLY A 1 124 ? -16.930 -1.692 29.707 1.00 83.94 124 GLY A CA 1
ATOM 1047 C C . GLY A 1 124 ? -16.903 -1.426 28.198 1.00 83.94 124 GLY A C 1
ATOM 1048 O O . GLY A 1 124 ? -15.985 -1.899 27.526 1.00 83.94 124 GLY A O 1
ATOM 1049 N N . ASN A 1 125 ? -17.869 -0.682 27.652 1.00 88.44 125 ASN A N 1
ATOM 1050 C CA . ASN A 1 125 ? -17.863 -0.276 26.248 1.00 88.44 125 ASN A CA 1
ATOM 1051 C C . ASN A 1 125 ? -17.029 0.996 26.051 1.00 88.44 125 ASN A C 1
ATOM 1053 O O . ASN A 1 125 ? -16.949 1.829 26.956 1.00 88.44 125 ASN A O 1
ATOM 1057 N N . PRO A 1 126 ? -16.421 1.193 24.870 1.00 90.19 126 PRO A N 1
ATOM 1058 C CA . PRO A 1 126 ? -15.733 2.438 24.566 1.00 90.19 126 PRO A CA 1
ATOM 1059 C C . PRO A 1 126 ? -16.663 3.648 24.665 1.00 90.19 126 PRO A C 1
ATOM 1061 O O . PRO A 1 126 ? -17.777 3.633 24.145 1.00 90.19 126 PRO A O 1
ATOM 1064 N N . THR A 1 127 ? -16.176 4.717 25.291 1.00 92.81 127 THR A N 1
ATOM 1065 C CA . THR A 1 127 ? -16.878 6.008 25.296 1.00 92.81 127 THR A CA 1
ATOM 1066 C C . THR A 1 127 ? -16.915 6.640 23.897 1.00 92.81 127 THR A C 1
ATOM 1068 O O . THR A 1 127 ? -16.152 6.258 23.003 1.00 92.81 127 THR A O 1
ATOM 1071 N N . ASP A 1 128 ? -17.762 7.656 23.704 1.00 91.19 128 ASP A N 1
ATOM 1072 C CA . ASP A 1 128 ? -17.792 8.437 22.457 1.00 91.19 128 ASP A CA 1
ATOM 1073 C C . ASP A 1 128 ? -16.416 9.058 22.153 1.00 91.19 128 ASP A C 1
ATOM 1075 O O . ASP A 1 128 ? -15.924 8.970 21.030 1.00 91.19 128 ASP A O 1
ATOM 1079 N N . GLU A 1 129 ? -15.733 9.592 23.174 1.00 91.75 129 GLU A N 1
ATOM 1080 C CA . GLU A 1 129 ? -14.381 10.153 23.035 1.00 91.75 129 GLU A CA 1
ATOM 1081 C C . GLU A 1 129 ? -13.352 9.083 22.627 1.00 91.75 129 GLU A C 1
ATOM 1083 O O . GLU A 1 129 ? -12.472 9.340 21.800 1.00 91.75 129 GLU A O 1
ATOM 1088 N N . ALA A 1 130 ? -13.461 7.867 23.173 1.00 93.31 130 ALA A N 1
ATOM 1089 C CA . ALA A 1 130 ? -12.617 6.748 22.765 1.00 93.31 130 ALA A CA 1
ATOM 1090 C C . ALA A 1 130 ? -12.871 6.335 21.314 1.00 93.31 130 ALA A C 1
ATOM 1092 O O . ALA A 1 130 ? -11.921 6.037 20.588 1.00 93.31 130 ALA A O 1
ATOM 1093 N N . SER A 1 131 ? -14.128 6.376 20.872 1.00 92.38 131 SER A N 1
ATOM 1094 C CA . SER A 1 131 ? -14.504 6.077 19.490 1.00 92.38 131 SER A CA 1
ATOM 1095 C C . SER A 1 131 ? -13.954 7.111 18.509 1.00 92.38 131 SER A C 1
ATOM 1097 O O . SER A 1 131 ? -13.349 6.726 17.510 1.00 92.38 131 SER A O 1
ATOM 1099 N N . GLU A 1 132 ? -14.047 8.406 18.823 1.00 92.88 132 GLU A N 1
ATOM 1100 C CA . GLU A 1 132 ? -13.460 9.471 17.997 1.00 92.88 132 GLU A CA 1
ATOM 1101 C C . GLU A 1 132 ? -11.933 9.327 17.871 1.00 92.88 132 GLU A C 1
ATOM 1103 O O . GLU A 1 132 ? -11.366 9.449 16.780 1.00 92.88 132 GLU A O 1
ATOM 1108 N N . LYS A 1 133 ? -11.241 9.019 18.977 1.00 94.69 133 LYS A N 1
ATOM 1109 C CA . LYS A 1 133 ? -9.785 8.794 18.966 1.00 94.69 133 LYS A CA 1
ATOM 1110 C C . LYS A 1 133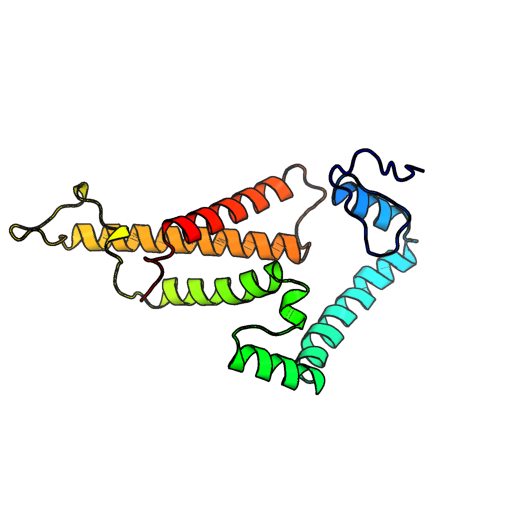 ? -9.404 7.549 18.175 1.00 94.69 133 LYS A C 1
ATOM 1112 O O . LYS A 1 133 ? -8.427 7.584 17.424 1.00 94.69 133 LYS A O 1
ATOM 1117 N N . ALA A 1 134 ? -10.153 6.460 18.326 1.00 94.25 134 ALA A N 1
ATOM 1118 C CA . ALA A 1 134 ? -9.916 5.224 17.593 1.00 94.25 134 ALA A CA 1
ATOM 1119 C C . ALA A 1 134 ? -10.126 5.424 16.082 1.00 94.25 134 ALA A C 1
ATOM 1121 O O . ALA A 1 134 ? -9.270 5.025 15.289 1.00 94.25 134 ALA A O 1
ATOM 1122 N N . GLU A 1 135 ? -11.182 6.140 15.681 1.00 92.88 135 GLU A N 1
ATOM 1123 C CA . GLU A 1 135 ? -11.404 6.520 14.282 1.00 92.88 135 GLU A CA 1
ATOM 1124 C C . GLU A 1 135 ? -10.228 7.344 13.749 1.00 92.88 135 GLU A C 1
ATOM 1126 O O . GLU A 1 135 ? -9.676 7.044 12.688 1.00 92.88 135 GLU A O 1
ATOM 1131 N N . GLN A 1 136 ? -9.771 8.342 14.509 1.00 93.38 136 GLN A N 1
ATOM 1132 C CA . GLN A 1 136 ? -8.637 9.165 14.106 1.00 93.38 136 GLN A CA 1
ATOM 1133 C C . GLN A 1 136 ? -7.358 8.334 13.910 1.00 93.38 136 GLN A C 1
ATOM 1135 O O . GLN A 1 136 ? -6.626 8.552 12.940 1.00 93.38 136 GLN A O 1
ATOM 1140 N N . ARG A 1 137 ? -7.078 7.364 14.791 1.00 94.56 137 ARG A N 1
ATOM 1141 C CA . ARG A 1 137 ? -5.933 6.447 14.632 1.00 94.56 137 ARG A CA 1
ATOM 1142 C C . ARG A 1 137 ? -6.048 5.622 13.357 1.00 94.56 137 ARG A C 1
ATOM 1144 O O . ARG A 1 137 ? -5.084 5.557 12.596 1.00 94.56 137 ARG A O 1
ATOM 1151 N N . MET A 1 138 ? -7.218 5.049 13.100 1.00 94.50 138 MET A N 1
ATOM 1152 C CA . MET A 1 138 ? -7.492 4.254 11.903 1.00 94.50 138 MET A CA 1
ATOM 1153 C C . MET A 1 138 ? -7.305 5.081 10.624 1.00 94.50 138 MET A C 1
ATOM 1155 O O . MET A 1 138 ? -6.585 4.678 9.710 1.00 94.50 138 MET A O 1
ATOM 1159 N N . GLN A 1 139 ? -7.842 6.302 10.600 1.00 93.38 139 GLN A N 1
ATOM 1160 C CA . GLN A 1 139 ? -7.704 7.250 9.492 1.00 93.38 139 GLN A CA 1
ATOM 1161 C C . GLN A 1 139 ? -6.248 7.674 9.238 1.00 93.38 139 GLN A C 1
ATOM 1163 O O . GLN A 1 139 ? -5.835 7.852 8.082 1.00 93.38 139 GLN A O 1
ATOM 1168 N N . ASN A 1 140 ? -5.450 7.812 10.300 1.00 95.31 140 ASN A N 1
ATOM 1169 C CA . ASN A 1 140 ? -4.018 8.086 10.198 1.00 95.31 140 ASN A CA 1
ATOM 1170 C C . ASN A 1 140 ? -3.263 6.891 9.605 1.00 95.31 140 ASN A C 1
ATOM 1172 O O . ASN A 1 140 ? -2.482 7.081 8.671 1.00 95.31 140 ASN A O 1
ATOM 1176 N N . VAL A 1 141 ? -3.554 5.670 10.067 1.00 96.25 141 VAL A N 1
ATOM 1177 C CA . VAL A 1 141 ? -2.973 4.436 9.515 1.00 96.25 141 VAL A CA 1
ATOM 1178 C C . VAL A 1 141 ? -3.298 4.299 8.029 1.00 96.25 141 VAL A C 1
ATOM 1180 O O . VAL A 1 141 ? -2.396 4.067 7.225 1.00 96.25 141 VAL A O 1
ATOM 1183 N N . TYR A 1 142 ? -4.545 4.541 7.620 1.00 95.44 142 TYR A N 1
ATOM 1184 C CA . TYR A 1 142 ? -4.917 4.559 6.202 1.00 95.44 142 TYR A CA 1
ATOM 1185 C C . TYR A 1 142 ? -4.148 5.620 5.416 1.00 95.44 142 TYR A C 1
ATOM 1187 O O . TYR A 1 142 ? -3.685 5.359 4.307 1.00 95.44 142 TYR A O 1
ATOM 1195 N N . GLY A 1 143 ? -3.965 6.811 5.989 1.00 96.62 143 GLY A N 1
ATOM 1196 C CA . GLY A 1 143 ? -3.149 7.869 5.395 1.00 96.62 143 GLY A CA 1
ATOM 1197 C C . GLY A 1 143 ? -1.696 7.449 5.159 1.00 96.62 143 GLY A C 1
ATOM 1198 O O . GLY A 1 143 ? -1.180 7.664 4.061 1.00 96.62 143 GLY A O 1
ATOM 1199 N N . GLU A 1 144 ? -1.059 6.830 6.153 1.00 98.00 144 GLU A N 1
ATOM 1200 C CA . GLU A 1 144 ? 0.311 6.315 6.045 1.00 98.00 144 GLU A CA 1
ATOM 1201 C C . GLU A 1 144 ? 0.422 5.205 4.992 1.00 98.00 144 GLU A C 1
ATOM 1203 O O . GLU A 1 144 ? 1.335 5.238 4.162 1.00 98.00 144 GLU A O 1
ATOM 1208 N N . ILE A 1 145 ? -0.533 4.268 4.965 1.00 98.12 145 ILE A N 1
ATOM 1209 C CA . ILE A 1 145 ? -0.564 3.194 3.966 1.00 98.12 145 ILE A CA 1
ATOM 1210 C C . ILE A 1 145 ? -0.689 3.775 2.553 1.00 98.12 145 ILE A C 1
ATOM 1212 O O . ILE A 1 145 ? 0.125 3.458 1.684 1.00 98.12 145 ILE A O 1
ATOM 1216 N N . ILE A 1 146 ? -1.659 4.665 2.317 1.00 97.94 146 ILE A N 1
ATOM 1217 C CA . ILE A 1 146 ? -1.873 5.302 1.006 1.00 97.94 146 ILE A CA 1
ATOM 1218 C C . ILE A 1 146 ? -0.618 6.060 0.563 1.00 97.94 146 ILE A C 1
ATOM 1220 O O . ILE A 1 146 ? -0.241 5.993 -0.609 1.00 97.94 146 ILE A O 1
ATOM 1224 N N . TYR A 1 147 ? 0.036 6.779 1.479 1.00 98.19 147 TYR A N 1
ATOM 1225 C CA . TYR A 1 147 ? 1.265 7.506 1.175 1.00 98.19 147 TYR A CA 1
ATOM 1226 C C . TYR A 1 147 ? 2.391 6.562 0.735 1.00 98.19 147 TYR A C 1
ATOM 1228 O O . TYR A 1 147 ? 2.966 6.767 -0.335 1.00 98.19 147 TYR A O 1
ATOM 1236 N N . GLY A 1 148 ? 2.663 5.499 1.498 1.00 98.00 148 GLY A N 1
ATOM 1237 C CA . GLY A 1 148 ? 3.702 4.527 1.150 1.00 98.00 148 GLY A CA 1
ATOM 1238 C C . GLY A 1 148 ? 3.425 3.799 -0.167 1.00 98.00 148 GLY A C 1
ATOM 1239 O O . GLY A 1 148 ? 4.329 3.662 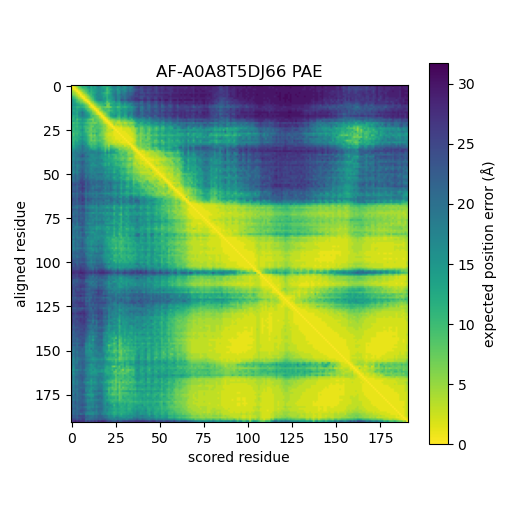-0.991 1.00 98.00 148 GLY A O 1
ATOM 1240 N N . LEU A 1 149 ? 2.170 3.436 -0.447 1.00 97.81 149 LEU A N 1
ATOM 1241 C CA . LEU A 1 149 ? 1.783 2.846 -1.734 1.00 97.81 149 LEU A CA 1
ATOM 1242 C C . LEU A 1 149 ? 1.980 3.824 -2.907 1.00 97.81 149 LEU A C 1
ATOM 1244 O O . LEU A 1 149 ? 2.456 3.425 -3.970 1.00 97.81 149 LEU A O 1
ATOM 1248 N N . LYS A 1 150 ? 1.686 5.119 -2.727 1.00 96.31 150 LYS A N 1
ATOM 1249 C CA . LYS A 1 150 ? 1.982 6.150 -3.739 1.00 96.31 150 LYS A CA 1
ATOM 1250 C C . LYS A 1 150 ? 3.489 6.318 -3.955 1.00 96.31 150 LYS A C 1
ATOM 1252 O O . LYS A 1 150 ? 3.910 6.463 -5.099 1.00 96.31 150 LYS A O 1
ATOM 1257 N N . CYS A 1 151 ? 4.308 6.222 -2.906 1.00 95.44 151 CYS A N 1
ATOM 1258 C CA . CYS A 1 151 ? 5.767 6.168 -3.042 1.00 95.44 151 CYS A CA 1
ATOM 1259 C C . CYS A 1 151 ? 6.231 4.933 -3.831 1.00 95.44 151 CYS A C 1
ATOM 1261 O O . CYS A 1 151 ? 7.098 5.069 -4.691 1.00 95.44 151 CYS A O 1
ATOM 1263 N N . ALA A 1 152 ? 5.636 3.757 -3.602 1.00 94.94 152 ALA A N 1
ATOM 1264 C CA . ALA A 1 152 ? 5.948 2.548 -4.372 1.00 94.94 152 ALA A CA 1
ATOM 1265 C C . ALA A 1 152 ? 5.642 2.743 -5.862 1.00 94.94 152 ALA A C 1
ATOM 1267 O O . ALA A 1 152 ? 6.449 2.382 -6.716 1.00 94.94 152 ALA A O 1
ATOM 1268 N N . LYS A 1 153 ? 4.509 3.385 -6.169 1.00 92.25 153 LYS A N 1
ATOM 1269 C CA . LYS A 1 153 ? 4.133 3.723 -7.542 1.00 92.25 153 LYS A CA 1
ATOM 1270 C C . LYS A 1 153 ? 5.138 4.668 -8.208 1.00 92.25 153 LYS A C 1
ATOM 1272 O O . LYS A 1 153 ? 5.519 4.414 -9.342 1.00 92.25 153 LYS A O 1
ATOM 1277 N N . LEU A 1 154 ? 5.604 5.701 -7.499 1.00 90.12 154 LEU A N 1
ATOM 1278 C CA . LEU A 1 154 ? 6.637 6.620 -8.003 1.00 90.12 154 LEU A CA 1
ATOM 1279 C C . LEU A 1 154 ? 7.959 5.903 -8.307 1.00 90.12 154 LEU A C 1
ATOM 1281 O O . LEU A 1 154 ? 8.563 6.156 -9.346 1.00 90.12 154 LEU A O 1
ATOM 1285 N N . ILE A 1 155 ? 8.392 4.994 -7.423 1.00 89.44 155 ILE A N 1
ATOM 1286 C CA . ILE A 1 155 ? 9.595 4.177 -7.639 1.00 89.44 155 ILE A CA 1
ATOM 1287 C C . ILE A 1 155 ? 9.432 3.314 -8.893 1.00 89.44 155 ILE A C 1
ATOM 1289 O O . ILE A 1 155 ? 10.304 3.332 -9.758 1.00 89.44 155 ILE A O 1
ATOM 1293 N N . HIS A 1 156 ? 8.322 2.577 -8.999 1.00 85.75 156 HIS A N 1
ATOM 1294 C CA . HIS A 1 156 ? 8.066 1.684 -10.129 1.00 85.75 156 HIS A CA 1
ATOM 1295 C C . HIS A 1 156 ? 7.987 2.445 -11.459 1.00 85.75 156 HIS A C 1
ATOM 1297 O O . HIS A 1 156 ? 8.573 2.031 -12.457 1.00 85.75 156 HIS A O 1
ATOM 1303 N N . ASP A 1 157 ? 7.284 3.578 -11.474 1.00 82.44 157 ASP A N 1
ATOM 1304 C CA . ASP A 1 157 ? 7.124 4.405 -12.670 1.00 82.44 157 ASP A CA 1
ATOM 1305 C C . ASP A 1 157 ? 8.419 5.181 -13.018 1.00 82.44 157 ASP A C 1
ATOM 1307 O O . ASP A 1 157 ? 8.459 5.878 -14.032 1.00 82.44 157 ASP A O 1
ATOM 1311 N N . ALA A 1 158 ? 9.484 5.032 -12.210 1.00 79.44 158 ALA A N 1
ATOM 1312 C CA . ALA A 1 158 ? 10.750 5.763 -12.299 1.00 79.44 158 ALA A CA 1
ATOM 1313 C C . ALA A 1 158 ? 10.556 7.293 -12.350 1.00 79.44 158 ALA A C 1
ATOM 1315 O O . ALA A 1 158 ? 11.358 8.016 -12.942 1.00 79.44 158 ALA A O 1
ATOM 1316 N N . ASP A 1 159 ? 9.487 7.780 -11.713 1.00 78.94 159 ASP A N 1
ATOM 1317 C CA . ASP A 1 159 ? 9.050 9.181 -11.701 1.00 78.94 159 ASP A CA 1
ATOM 1318 C C . ASP A 1 159 ? 9.538 9.896 -10.428 1.00 78.94 159 ASP A C 1
ATOM 1320 O O . ASP A 1 159 ? 8.790 10.573 -9.722 1.00 78.94 159 ASP A O 1
ATOM 1324 N N . TYR A 1 160 ? 10.808 9.674 -10.082 1.00 78.69 160 TYR A N 1
ATOM 1325 C CA . TYR A 1 160 ? 11.487 10.295 -8.944 1.00 78.69 160 TYR A CA 1
ATOM 1326 C C . TYR A 1 160 ? 12.875 10.803 -9.356 1.00 78.69 160 TYR A C 1
ATOM 1328 O O . TYR A 1 160 ? 13.454 10.346 -10.347 1.00 78.69 160 TYR A O 1
ATOM 1336 N N . ASP A 1 161 ? 13.431 11.762 -8.612 1.00 80.38 161 ASP A N 1
ATOM 1337 C CA . ASP A 1 161 ? 14.750 12.319 -8.918 1.00 80.38 161 ASP A CA 1
ATOM 1338 C C . ASP A 1 161 ? 15.855 11.363 -8.451 1.00 80.38 161 ASP A C 1
ATOM 1340 O O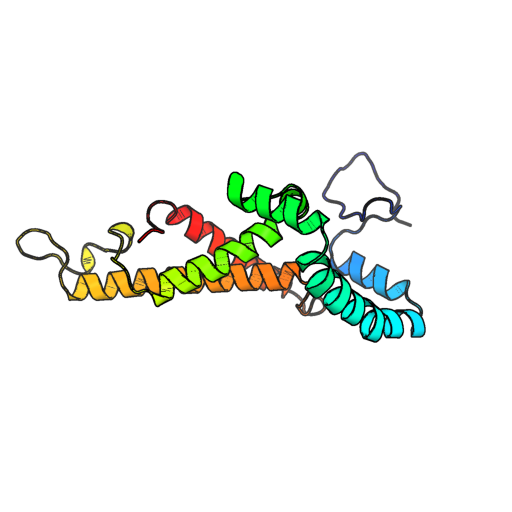 . ASP A 1 161 ? 16.413 1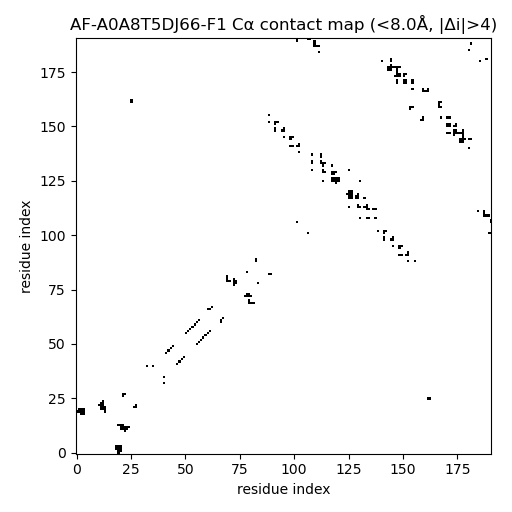1.481 -7.361 1.00 80.38 161 ASP A O 1
ATOM 1344 N N . TYR A 1 162 ? 16.197 10.402 -9.310 1.00 76.88 162 TYR A N 1
ATOM 1345 C CA . TYR A 1 162 ? 17.265 9.427 -9.068 1.00 76.88 162 TYR A CA 1
ATOM 1346 C C . TYR A 1 162 ? 18.663 10.058 -8.924 1.00 76.88 162 TYR A C 1
ATOM 1348 O O . TYR A 1 162 ? 19.599 9.383 -8.491 1.00 76.88 162 TYR A O 1
ATOM 1356 N N . LYS A 1 163 ? 18.839 11.338 -9.290 1.00 78.69 163 LYS A N 1
ATOM 1357 C CA . LYS A 1 163 ? 20.107 12.064 -9.107 1.00 78.69 163 LYS A CA 1
ATOM 1358 C C . LYS A 1 163 ? 20.226 12.655 -7.713 1.00 78.69 163 LYS A C 1
ATOM 1360 O O . LYS A 1 163 ? 21.339 12.978 -7.285 1.00 78.69 163 LYS A O 1
ATOM 1365 N N . LYS A 1 164 ? 19.106 12.808 -7.010 1.00 84.38 164 LYS A N 1
ATOM 1366 C CA . LYS A 1 164 ? 19.095 13.284 -5.640 1.00 84.38 164 LYS A CA 1
ATOM 1367 C C . LYS A 1 164 ? 19.470 12.152 -4.696 1.00 84.38 164 LYS A C 1
ATOM 1369 O O . LYS A 1 164 ? 18.779 11.145 -4.568 1.00 84.38 164 LYS A O 1
ATOM 1374 N N . ASP A 1 165 ? 20.581 12.368 -4.006 1.00 86.44 165 ASP A N 1
ATOM 1375 C CA . ASP A 1 165 ? 21.112 11.418 -3.039 1.00 86.44 165 ASP A CA 1
ATOM 1376 C C . ASP A 1 165 ? 20.089 11.131 -1.925 1.00 86.44 165 ASP A C 1
ATOM 1378 O O . ASP A 1 165 ? 19.500 12.056 -1.354 1.00 86.44 165 ASP A O 1
ATOM 1382 N N . GLY A 1 166 ? 19.844 9.850 -1.645 1.00 89.00 166 GLY A N 1
ATOM 1383 C CA . GLY A 1 166 ? 18.906 9.406 -0.612 1.00 89.00 166 GLY A CA 1
ATOM 1384 C C . GLY A 1 166 ? 17.416 9.451 -0.984 1.00 89.00 166 GLY A C 1
ATOM 1385 O O . GLY A 1 166 ? 16.576 9.143 -0.132 1.00 89.00 166 GLY A O 1
ATOM 1386 N N . GLU A 1 167 ? 17.035 9.870 -2.200 1.00 89.38 167 GLU A N 1
ATOM 1387 C CA . GLU A 1 167 ? 15.614 9.981 -2.574 1.00 89.38 167 GLU A CA 1
ATOM 1388 C C . GLU A 1 167 ? 14.925 8.617 -2.641 1.00 89.38 167 GLU A C 1
ATOM 1390 O O . GLU A 1 167 ? 13.840 8.447 -2.076 1.00 89.38 167 GLU A O 1
ATOM 1395 N N . TYR A 1 168 ? 15.580 7.632 -3.258 1.00 89.88 168 TYR A N 1
ATOM 1396 C CA . TYR A 1 168 ? 15.073 6.265 -3.321 1.00 89.88 168 TYR A CA 1
ATOM 1397 C C . TYR A 1 168 ? 14.906 5.669 -1.920 1.00 89.88 168 TYR A C 1
ATOM 1399 O O . TYR A 1 168 ? 13.851 5.129 -1.603 1.00 89.88 168 TYR A O 1
ATOM 1407 N N . GLU A 1 169 ? 15.904 5.809 -1.047 1.00 93.75 169 GLU A N 1
ATOM 1408 C CA . GLU A 1 169 ? 15.879 5.291 0.322 1.00 93.75 169 GLU A CA 1
ATOM 1409 C C . GLU A 1 169 ? 14.730 5.905 1.122 1.00 93.75 169 GLU A C 1
ATOM 1411 O O . GLU A 1 169 ? 14.013 5.195 1.835 1.00 93.75 169 GLU A O 1
ATOM 1416 N N . LYS A 1 170 ? 14.502 7.214 0.962 1.00 94.25 170 LYS A N 1
ATOM 1417 C CA . LYS A 1 170 ? 13.379 7.915 1.585 1.00 94.25 170 LYS A CA 1
ATOM 1418 C C . LYS A 1 170 ? 12.037 7.374 1.091 1.00 94.25 170 LYS A C 1
ATOM 1420 O O . LYS A 1 170 ? 11.176 7.056 1.913 1.00 94.25 170 LYS A O 1
ATOM 1425 N N . LEU A 1 171 ? 11.844 7.241 -0.220 1.00 94.50 171 LEU A N 1
ATOM 1426 C CA . LEU A 1 171 ? 10.607 6.686 -0.774 1.00 94.50 171 LEU A CA 1
ATOM 1427 C C . LEU A 1 171 ? 10.409 5.239 -0.310 1.00 94.50 171 LEU A C 1
ATOM 1429 O O . LEU A 1 171 ? 9.355 4.901 0.224 1.00 94.50 171 LEU A O 1
ATOM 1433 N N . ASN A 1 172 ? 11.447 4.413 -0.406 1.00 95.62 172 ASN A N 1
ATOM 1434 C CA . ASN A 1 172 ? 11.410 2.999 -0.051 1.00 95.62 172 ASN A CA 1
ATOM 1435 C C . ASN A 1 172 ? 11.159 2.774 1.451 1.00 95.62 172 ASN A C 1
ATOM 1437 O O . ASN A 1 172 ? 10.478 1.826 1.828 1.00 95.62 172 ASN A O 1
ATOM 1441 N N . SER A 1 173 ? 11.637 3.659 2.332 1.00 97.56 173 SER A N 1
ATOM 1442 C CA . SER A 1 173 ? 11.275 3.603 3.759 1.00 97.56 173 SER A CA 1
ATOM 1443 C C . SER A 1 173 ? 9.776 3.814 3.995 1.00 97.56 173 SER A C 1
ATOM 1445 O O . SER A 1 173 ? 9.187 3.132 4.831 1.00 97.56 173 SER A O 1
ATOM 1447 N N . SER A 1 174 ? 9.138 4.677 3.198 1.00 97.69 174 SER A N 1
ATOM 1448 C CA . SER A 1 174 ? 7.687 4.892 3.251 1.00 97.69 174 SER A CA 1
ATOM 1449 C C . SER A 1 174 ? 6.924 3.667 2.733 1.00 97.69 174 SER A C 1
ATOM 1451 O O . SER A 1 174 ? 5.912 3.287 3.315 1.00 97.69 174 SER A O 1
ATOM 1453 N N . VAL A 1 175 ? 7.445 2.998 1.695 1.00 97.56 175 VAL A N 1
ATOM 1454 C CA . VAL A 1 175 ? 6.903 1.721 1.187 1.00 97.56 175 VAL A CA 1
ATOM 1455 C C . VAL A 1 175 ? 6.976 0.625 2.252 1.00 97.56 175 VAL A C 1
ATOM 1457 O O . VAL A 1 175 ? 5.992 -0.067 2.508 1.00 97.56 175 VAL A O 1
ATOM 1460 N N . LYS A 1 176 ? 8.129 0.469 2.911 1.00 98.06 176 LYS A N 1
ATOM 1461 C CA . LYS A 1 176 ? 8.292 -0.512 3.995 1.00 98.06 176 LYS A CA 1
ATOM 1462 C C . LYS A 1 176 ? 7.286 -0.262 5.111 1.00 98.06 176 LYS A C 1
ATOM 1464 O O . LYS A 1 176 ? 6.561 -1.181 5.480 1.00 98.06 176 LYS A O 1
ATOM 1469 N N . ARG A 1 177 ? 7.166 0.994 5.553 1.00 98.00 177 ARG A N 1
ATOM 1470 C CA . ARG A 1 177 ? 6.203 1.390 6.582 1.00 98.00 177 ARG A CA 1
ATOM 1471 C C . ARG A 1 177 ? 4.762 1.047 6.197 1.00 98.00 177 ARG A C 1
ATOM 1473 O O . ARG A 1 177 ? 4.025 0.538 7.037 1.00 98.00 177 ARG A O 1
ATOM 1480 N N . SER A 1 178 ? 4.352 1.270 4.944 1.00 98.06 178 SER A N 1
ATOM 1481 C CA . SER A 1 178 ? 2.992 0.911 4.523 1.00 98.06 178 SER A CA 1
ATOM 1482 C C . SER A 1 178 ? 2.737 -0.592 4.592 1.00 98.06 178 SER A C 1
ATOM 1484 O O . SER A 1 178 ? 1.679 -0.999 5.059 1.00 98.06 178 SER A O 1
ATOM 1486 N N . PHE A 1 179 ? 3.690 -1.429 4.172 1.00 97.56 179 PHE A N 1
ATOM 1487 C CA . PHE A 1 179 ? 3.521 -2.884 4.240 1.00 97.56 179 PHE A CA 1
ATOM 1488 C C . PHE A 1 179 ? 3.611 -3.433 5.669 1.00 97.56 179 PHE A C 1
ATOM 1490 O O . PHE A 1 179 ? 2.907 -4.390 5.982 1.00 97.56 179 PHE A O 1
ATOM 1497 N N . GLU A 1 180 ? 4.406 -2.814 6.544 1.00 98.38 180 GLU A N 1
ATOM 1498 C CA . GLU A 1 180 ? 4.404 -3.110 7.982 1.00 98.38 180 GLU A CA 1
ATOM 1499 C C . GLU A 1 180 ? 3.022 -2.861 8.592 1.00 98.38 180 GLU A C 1
ATOM 1501 O O . GLU A 1 180 ? 2.485 -3.748 9.246 1.00 98.38 180 GLU A O 1
ATOM 1506 N N . LEU A 1 181 ? 2.410 -1.706 8.309 1.00 97.94 181 LEU A N 1
ATOM 1507 C CA . LEU A 1 181 ? 1.058 -1.378 8.773 1.00 97.94 181 LEU A CA 1
ATOM 1508 C C . LEU A 1 181 ? -0.004 -2.319 8.195 1.00 97.94 181 LEU A C 1
ATOM 1510 O O . LEU A 1 181 ? -0.888 -2.768 8.921 1.00 97.94 181 LEU A O 1
ATOM 1514 N N . ILE A 1 182 ? 0.084 -2.652 6.903 1.00 97.12 182 ILE A N 1
ATOM 1515 C CA . ILE A 1 182 ? -0.813 -3.644 6.291 1.00 97.12 182 ILE A CA 1
ATOM 1516 C C . ILE A 1 182 ? -0.687 -4.991 7.009 1.00 97.12 182 ILE A C 1
ATOM 1518 O O . ILE A 1 182 ? -1.698 -5.637 7.265 1.00 97.12 182 ILE A O 1
ATOM 1522 N N . GLY A 1 183 ? 0.536 -5.414 7.337 1.00 97.25 183 GLY A N 1
ATOM 1523 C CA . GLY A 1 183 ? 0.785 -6.649 8.075 1.00 97.25 183 GLY A CA 1
ATOM 1524 C C . GLY A 1 183 ? 0.255 -6.602 9.509 1.00 97.25 183 GLY A C 1
ATOM 1525 O O . GLY A 1 183 ? -0.411 -7.540 9.939 1.00 97.25 183 GLY A O 1
ATOM 1526 N N . GLU A 1 184 ? 0.511 -5.507 10.228 1.00 97.00 184 GLU A N 1
ATOM 1527 C CA . GLU A 1 184 ? 0.071 -5.281 11.611 1.00 97.00 184 GLU A CA 1
ATOM 1528 C C . GLU A 1 184 ? -1.457 -5.328 11.731 1.00 97.00 184 GLU A C 1
ATOM 1530 O O . GLU A 1 184 ? -1.993 -6.013 12.602 1.00 97.00 184 GLU A O 1
ATOM 1535 N N . TYR A 1 185 ? -2.161 -4.664 10.812 1.00 95.38 185 TYR A N 1
ATOM 1536 C CA . TYR A 1 185 ? -3.617 -4.540 10.841 1.00 95.38 185 TYR A CA 1
ATOM 1537 C C . TYR A 1 185 ? -4.333 -5.503 9.894 1.00 95.38 185 TYR A C 1
ATOM 1539 O O . TYR A 1 185 ? -5.525 -5.335 9.684 1.00 95.38 185 TYR A O 1
ATOM 1547 N N . PHE A 1 186 ? -3.679 -6.522 9.332 1.00 94.56 186 PHE A N 1
ATOM 1548 C CA . PHE A 1 186 ? -4.236 -7.333 8.237 1.00 94.56 186 PHE A CA 1
ATOM 1549 C C . PHE A 1 186 ? -5.672 -7.846 8.480 1.00 94.56 186 PHE A C 1
ATOM 1551 O O . PHE A 1 186 ? -6.508 -7.796 7.582 1.00 94.56 186 PHE A O 1
ATOM 1558 N N . PHE A 1 187 ? -5.986 -8.276 9.708 1.00 92.06 187 PHE A N 1
ATOM 1559 C CA . PHE A 1 187 ? -7.321 -8.759 10.109 1.00 92.06 187 PHE A CA 1
ATOM 1560 C C . PHE A 1 187 ? -8.259 -7.674 10.673 1.00 92.06 187 PHE A C 1
ATOM 1562 O O . PHE A 1 187 ? -9.345 -7.975 11.162 1.00 92.06 187 PHE A O 1
ATOM 1569 N N . SER A 1 188 ? -7.841 -6.418 10.588 1.00 92.19 188 SER A N 1
ATOM 1570 C CA . SER A 1 188 ? -8.521 -5.210 11.067 1.00 92.19 188 SER A CA 1
ATOM 1571 C C . SER A 1 188 ? -8.754 -4.187 9.949 1.00 92.19 188 SER A C 1
ATOM 1573 O O . SER A 1 188 ? -9.323 -3.131 10.200 1.00 92.19 188 SER A O 1
ATOM 1575 N N . LEU A 1 189 ? -8.303 -4.486 8.726 1.00 88.56 189 LEU A N 1
ATOM 1576 C CA . LEU A 1 189 ? -8.490 -3.680 7.518 1.00 88.56 189 LEU A CA 1
ATOM 1577 C C . LEU A 1 189 ? -9.770 -4.094 6.778 1.00 88.56 189 LEU A C 1
ATOM 1579 O O . LEU A 1 189 ? -9.726 -4.516 5.622 1.00 88.56 189 LEU A O 1
ATOM 1583 N N . TRP A 1 190 ? -10.899 -4.025 7.470 1.00 80.38 190 TRP A N 1
ATOM 1584 C CA . TRP A 1 190 ? -12.216 -4.344 6.930 1.00 80.38 190 TRP A CA 1
ATOM 1585 C C . TRP A 1 190 ? -13.229 -3.266 7.317 1.00 80.38 190 TRP A C 1
ATOM 1587 O O . TRP A 1 190 ? -12.946 -2.425 8.171 1.00 80.38 190 TRP A O 1
ATOM 1597 N N . ASP A 1 191 ? -14.359 -3.312 6.617 1.00 60.12 191 ASP A N 1
ATOM 1598 C CA . ASP A 1 191 ? -15.599 -2.567 6.858 1.00 60.12 191 ASP A CA 1
ATOM 1599 C C . ASP A 1 191 ? -16.625 -3.497 7.516 1.00 60.12 191 ASP A C 1
ATOM 1601 O O . ASP A 1 191 ? -16.861 -4.585 6.923 1.00 60.12 191 ASP A O 1
#

Nearest PDB structures (foldseek):
  3zge-assembly1_B  TM=4.027E-01  e=9.378E+00  Flaveria trinervia

pLDDT: mean 80.11, std 16.09, range [37.62, 98.38]

Foldseek 3Di:
DPADDVPPPPDFDDDPPDRDTDPDPLSVVVVVVVVDDPVRCCCCVPPVVVCCCCPVVVPVCCPPPVVVQQVVCCVPPVGGPVCVVPVLLVVLVVVLVLLVCLLPVQDAQFPVLFDVVQDADPVRHHDPSRRVNSSVSVNVLSVLLNQLSVLSVCVVVVVWDPVDPCGNVVSVVSVVSNVVSCVVCVVRSDD

Sequence (191 aa):
MKKHNEETCEGCISTDGGDVCFTDLREMMDYRDSQRNWFIAKWEDWIYFPFHQKVLNDWWDKIRPGALKHYYQRAKQGYSYQDTWGIDYHLVTILIPMFESLKKDHVGVSMAFYDEKDGVDEDGNPTDEASEKAEQRMQNVYGEIIYGLKCAKLIHDADYDYKKDGEYEKLNSSVKRSFELIGEYFFSLWD

Mean predicted aligned error: 11.92 Å

Solvent-accessible surface area (backbone atoms only — not comparable to full-atom values): 11033 Å² total; per-residue (Å²): 133,71,70,87,63,87,86,67,82,75,71,65,60,59,62,97,90,55,90,55,70,24,87,47,72,59,58,45,50,54,49,55,57,72,74,43,53,74,66,54,46,49,46,39,66,71,47,47,49,54,46,46,51,54,48,45,58,62,45,41,52,71,70,38,76,70,34,56,58,40,52,52,32,27,76,74,70,74,50,29,79,72,40,70,80,38,52,67,61,46,50,44,65,56,47,44,60,52,46,54,45,61,60,68,69,72,60,69,72,46,74,88,44,55,55,82,88,53,39,56,48,97,87,66,46,73,32,74,69,20,48,54,52,16,41,50,49,48,50,48,51,41,50,48,31,45,50,6,40,52,33,47,48,32,61,74,70,63,70,59,64,80,84,47,85,63,45,64,60,56,35,50,52,36,28,52,52,19,54,51,49,48,63,75,38,57,96,55,76,66,119